Protein 5NNH (pdb70)

Solvent-accessible surface area: 10262 Å² total; per-residue (Å²): 134,27,67,58,193,75,0,60,9,8,103,139,0,17,82,16,2,76,12,57,83,142,37,34,96,90,0,18,61,14,6,124,50,0,115,58,38,65,164,94,68,75,4,52,2,68,39,116,31,1,4,100,2,4,107,35,9,33,2,121,89,0,18,0,0,1,0,1,42,34,6,35,47,149,36,28,15,28,8,7,1,19,1,2,34,110,163,42,164,23,14,70,15,0,115,13,2,3,140,11,0,88,89,30,21,113,112,8,80,73,26,119,61,0,38,0,36,18,3,3,164,29,3,0,2,2,0,14,0,11,6,0,0,22,45,58,47,72,35,50,19,64,84,78,30,1,48,57,0,0,27,60,0,0,39,10,0,3,78,111,14,114,54,0,0,0,0,0,4,8,49,63,1,24,101,16,55,115,69,15,68,101,99,46,15,45,42,27,42,0,70,58,5,53,153,129,102,75,59,12,88,61,19,57,5,0,46,76,0,24,80,22,0,82,144,57,104,54,118,71,3,77,2,34,106,50

Foldseek 3Di:
DDPVVLLLADVLVCVLLVDDPVVSVLSSVLLVVVVVVVVPFPKPDPSNLLRVLRVLDRLQLAAEEEEAAEADQAHQGRNFALAGDQVDFRDQLQVLVLVQCVVAPPPQDDDRHRHCSLQSNNRYGRYYQHSMDTHPDPCHCVPSPSNVVSLSVQLSSQVPYFEHEYEAEDDSSVVSVVSHDPVGYHYQYAYRSHPVGHHPNVSSRQVVSQVSQVVVVHDHGPNSPD

Organism: Human herpesvirus 8 type P (isolate GK18) (NCBI:txid868565)

CATH classification: 3.40.470.10

Sequence (226 aa):
GVDDRDLLLAPKWISFLSLSSFLKQKLLSLLRQIRELRLTTTVYPPQDKLMWWSHCCDPEDIKVVILGQDPYHKGQATGLAFSVDPQCQVPPSLRSIFRELEASVPNFSTPSHGCLDSWARQGVLLLNTVLTVEKGRAGSHEGLGWDWFTSFIISSISSKLEHCVFLLWGRKAIDRTPLINAQKHLVLTAQHPSPRWPRFQGCNHFNLANDYLTRHRRETVDWGLL

Nearest PDB structures (foldseek):
  5nnh-assembly1_A  TM=1.004E+00  e=1.418E-49  Human gammaherpesvirus 8
  5nn7-assembly1_A  TM=9.927E-01  e=4.223E-44  Human gammaherpesvirus 8
  6lyv-assembly7_M  TM=9.852E-01  e=2.442E-44  Human gammaherpe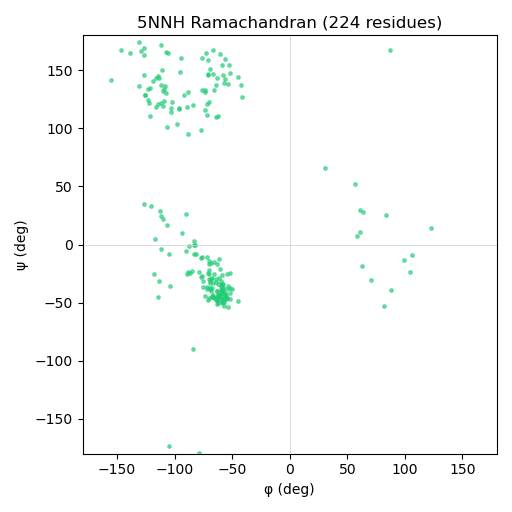svirus 8
  5nnu-assembly1_A  TM=9.721E-01  e=2.211E-42  Human gammaherpesvirus 8
  6lyj-assembly2_B  TM=9.755E-01  e=1.362E-31  human gammaherpesvirus 4

Secondary structure (DSSP, 8-state):
---GGGG-S-HHHHHHHT--HHHHHHHHHHHHHHHHHTTTS-EES-GGGTTHHHHH--GGG--EEEEESS--SSS-B-SSTT-B-TTS---HHHHHHHHHHHHHSTT----SS---HHHHHTTEEEEESS--EETT-TTTTTTSS-HHHHHHHHHHHHHH-SS-EEEEESHHHHTTGGGS-TTT-EEEEE--S------STT--HHHHHHHHHHHTT-PPP-TT--

Structure (mmCIF, N/CA/C/O backbone):
data_5NNH
#
_entry.id   5NNH
#
_cell.length_a   105.201
_cell.length_b   53.811
_cell.length_c   40.811
_cell.angle_alpha   90.000
_cell.angle_beta   93.390
_cell.angle_gamma   90.000
#
_symmetry.space_group_name_H-M   'C 1 2 1'
#
loop_
_entity.id
_entity.type
_entity.pdbx_description
1 polymer 'Uracil-DNA glycosylase'
2 non-polymer 'SULFATE ION'
3 water water
#
loop_
_atom_site.group_PDB
_atom_site.id
_atom_site.type_symbol
_atom_site.label_atom_id
_atom_site.label_alt_id
_atom_site.label_comp_id
_atom_site.label_asym_id
_atom_site.label_entity_id
_atom_site.label_seq_id
_atom_site.pdbx_PDB_ins_code
_atom_site.Cartn_x
_atom_site.Cartn_y
_atom_site.Cartn_z
_atom_site.occupancy
_atom_site.B_iso_or_equiv
_atom_site.auth_seq_id
_atom_site.auth_comp_id
_atom_site.auth_asym_id
_atom_site.auth_atom_id
_atom_site.pdbx_PDB_model_num
ATOM 1 N N . GLY A 1 4 ? -9.920 37.134 -5.201 1.00 57.78 19 GLY A N 1
ATOM 2 C CA . GLY A 1 4 ? -9.812 37.651 -3.801 1.00 58.36 19 GLY A CA 1
ATOM 3 C C . GLY A 1 4 ? -9.289 36.653 -2.770 1.00 60.40 19 GLY A C 1
ATOM 4 O O . GLY A 1 4 ? -8.721 37.054 -1.735 1.00 56.83 19 GLY A O 1
ATOM 5 N N . VAL A 1 5 ? -9.492 35.359 -3.037 1.00 55.76 20 VAL A N 1
ATOM 6 C CA . VAL A 1 5 ? -9.069 34.282 -2.137 1.00 50.94 20 VAL A CA 1
ATOM 7 C C . VAL A 1 5 ? -7.916 33.507 -2.748 1.00 45.86 20 VAL A C 1
ATOM 8 O O . VAL A 1 5 ? -8.059 32.903 -3.824 1.00 51.85 20 VAL A O 1
ATOM 12 N N . ASP A 1 6 ? -6.784 33.529 -2.045 1.00 72.55 21 ASP A N 1
ATOM 13 C CA . ASP A 1 6 ? -5.702 32.610 -2.289 1.00 67.45 21 ASP A CA 1
ATOM 14 C C . ASP A 1 6 ? -6.289 31.228 -2.009 1.00 60.26 21 ASP A C 1
ATOM 15 O O . ASP A 1 6 ? -6.613 30.893 -0.863 1.00 55.77 21 ASP A O 1
ATOM 20 N N . ASP A 1 7 ? -6.451 30.444 -3.070 1.00 57.66 22 ASP A N 1
ATOM 21 C CA . ASP A 1 7 ? -7.032 29.111 -2.950 1.00 54.34 22 ASP A CA 1
ATOM 22 C C . ASP A 1 7 ? -6.253 28.204 -2.007 1.00 51.93 22 ASP A C 1
ATOM 23 O O . ASP A 1 7 ? -6.849 27.342 -1.403 1.00 48.06 22 ASP A O 1
ATOM 28 N N . ARG A 1 8 ? -4.950 28.442 -1.818 1.00 52.55 23 ARG A N 1
ATOM 29 C CA . ARG A 1 8 ? -4.192 27.645 -0.861 1.00 51.76 23 ARG A CA 1
ATOM 30 C C . ARG A 1 8 ? -4.624 27.852 0.577 1.00 49.46 23 ARG A C 1
ATOM 31 O O . ARG A 1 8 ? -4.406 26.981 1.405 1.00 48.09 23 ARG A O 1
ATOM 39 N N . ASP A 1 9 ? -5.201 29.007 0.893 1.00 49.19 24 ASP A N 1
ATOM 40 C CA . ASP A 1 9 ? -5.734 29.224 2.247 1.00 48.15 24 ASP A CA 1
ATOM 41 C C . ASP A 1 9 ? -6.943 28.365 2.554 1.00 45.67 24 ASP A C 1
ATOM 42 O O . ASP A 1 9 ? -7.323 28.217 3.708 1.00 44.02 24 ASP A O 1
ATOM 47 N N . LEU A 1 10 ? -7.547 27.810 1.511 1.00 45.70 25 LEU A N 1
ATOM 48 C CA . LEU A 1 10 ? -8.619 26.867 1.666 1.00 44.46 25 LEU A CA 1
ATOM 49 C C . LEU A 1 10 ? -8.135 25.453 2.063 1.00 43.67 25 LEU A C 1
ATOM 50 O O . LEU A 1 10 ? -8.969 24.636 2.397 1.00 41.83 25 LEU A O 1
ATOM 55 N N . LEU A 1 11 ? -6.833 25.154 2.005 1.00 44.32 26 LEU A N 1
ATOM 56 C CA . LEU A 1 11 ? -6.287 23.895 2.503 1.00 44.85 26 LEU A CA 1
ATOM 57 C C . LEU A 1 11 ? -6.645 22.663 1.655 1.00 44.78 26 LEU A C 1
ATOM 58 O O . LEU A 1 11 ? -5.86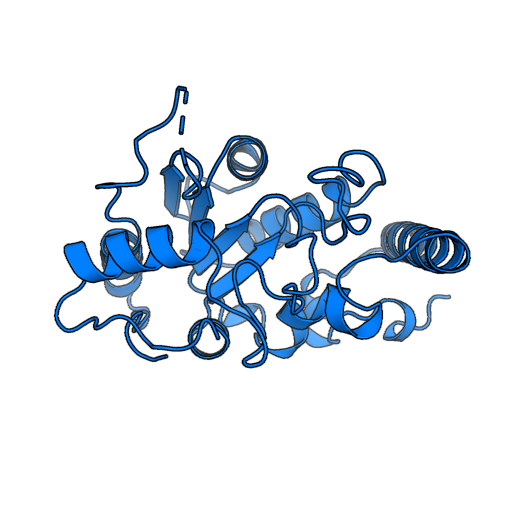7 21.724 1.590 1.00 46.30 26 LEU A O 1
ATOM 63 N N . LEU A 1 12 ? -7.803 22.661 0.996 1.00 44.57 27 LEU A N 1
ATOM 64 C CA . LEU A 1 12 ? -8.178 21.592 0.053 1.00 44.80 27 LEU A CA 1
ATOM 65 C C . LEU A 1 12 ? -7.192 21.394 -1.071 1.00 47.31 27 LEU A C 1
ATOM 66 O O . LEU A 1 12 ? -6.750 22.367 -1.674 1.00 49.37 27 LEU A O 1
ATOM 71 N N . ALA A 1 13 ? -6.916 20.139 -1.413 1.00 47.71 28 ALA A N 1
ATOM 72 C CA . ALA A 1 13 ? -6.217 19.849 -2.662 1.00 50.76 28 ALA A CA 1
ATOM 73 C C . ALA A 1 13 ? -6.925 20.556 -3.835 1.00 51.87 28 ALA A C 1
ATOM 74 O O . ALA A 1 13 ? -8.144 20.722 -3.806 1.00 49.99 28 ALA A O 1
ATOM 76 N N . PRO A 1 14 ? -6.163 20.982 -4.854 1.00 56.01 29 PRO A N 1
ATOM 77 C CA . PRO A 1 14 ? -6.769 21.787 -5.916 1.00 57.11 29 PRO A CA 1
ATOM 78 C C . PRO A 1 14 ? -7.754 21.025 -6.813 1.00 56.14 29 PRO A C 1
ATOM 79 O O . PRO A 1 14 ? -8.715 21.627 -7.258 1.00 55.13 29 PRO A O 1
ATOM 83 N N . LYS A 1 15 ? -7.555 19.726 -7.039 1.00 56.86 30 LYS A N 1
ATOM 84 C CA . LYS A 1 15 ? -8.576 18.891 -7.725 1.00 56.04 30 LYS A CA 1
ATOM 85 C C . LYS A 1 15 ? -9.960 19.011 -7.079 1.00 52.63 30 LYS A C 1
ATOM 86 O O . LYS A 1 15 ? -10.982 19.006 -7.761 1.00 51.32 30 LYS A O 1
ATOM 92 N N . TRP A 1 16 ? -9.970 19.108 -5.754 1.00 50.66 31 TRP A N 1
ATOM 93 C CA . TRP A 1 16 ? -11.195 19.251 -4.992 1.00 48.00 31 TRP A CA 1
ATOM 94 C C . TRP A 1 16 ? -11.796 20.637 -5.056 1.00 48.10 31 TRP A C 1
ATOM 95 O O . TRP A 1 16 ? -13.012 20.762 -5.000 1.00 47.96 31 TRP A O 1
ATOM 106 N N . ILE A 1 17 ? -10.952 21.657 -5.193 1.00 50.01 32 ILE A N 1
ATOM 107 C CA . ILE A 1 17 ? -11.386 23.040 -5.379 1.00 49.43 32 ILE A CA 1
ATOM 108 C C . ILE A 1 17 ? -12.172 23.171 -6.671 1.00 50.29 32 ILE A C 1
ATOM 109 O O . ILE A 1 17 ? -13.265 23.778 -6.683 1.00 50.48 32 ILE A O 1
ATOM 114 N N . SER A 1 18 ? -11.603 22.656 -7.767 1.00 51.23 33 SER A N 1
ATOM 115 C CA . SER A 1 18 ? -12.277 22.701 -9.075 1.00 52.57 33 SER A CA 1
ATOM 116 C C . SER A 1 18 ? -13.523 21.827 -9.115 1.00 50.15 33 SER A C 1
ATOM 117 O O . SER A 1 18 ? -14.535 22.203 -9.697 1.00 49.66 33 SER A O 1
ATOM 120 N N . PHE A 1 19 ? -13.451 20.673 -8.461 1.00 47.60 34 PHE A N 1
ATOM 121 C CA . PHE A 1 19 ? -14.588 19.784 -8.371 1.00 45.15 34 PHE A CA 1
ATOM 122 C C . PHE A 1 19 ? -15.756 20.428 -7.607 1.00 43.49 34 PHE A C 1
ATOM 123 O O . PHE A 1 19 ? -16.918 20.343 -8.014 1.00 42.96 34 PHE A O 1
ATOM 131 N N . LEU A 1 20 ? -15.439 21.010 -6.460 1.00 42.03 35 LEU A N 1
ATOM 132 C CA . LEU A 1 20 ? -16.457 21.588 -5.625 1.00 40.77 35 LEU A CA 1
ATOM 133 C C . LEU A 1 20 ? -16.905 22.940 -6.217 1.00 42.01 35 LEU A C 1
ATOM 134 O O . LEU A 1 20 ? -18.044 23.312 -6.030 1.00 40.44 35 LEU A O 1
ATOM 139 N N . SER A 1 21 ? -16.009 23.603 -6.964 1.00 44.40 36 SER A N 1
ATOM 140 C CA . SER A 1 21 ? -16.143 24.986 -7.497 1.00 46.92 36 SER A CA 1
ATOM 141 C C . SER A 1 21 ? -16.974 25.877 -6.593 1.00 45.14 36 SER A C 1
ATOM 142 O O . SER A 1 21 ? -18.081 26.317 -6.923 1.00 45.82 36 SER A O 1
ATOM 145 N N . LEU A 1 22 ? -16.395 26.096 -5.428 1.00 43.18 37 LEU A N 1
ATOM 146 C CA . LEU A 1 22 ? -16.960 26.944 -4.419 1.00 42.35 37 LEU A CA 1
ATOM 147 C C . LEU A 1 22 ? -17.015 28.368 -4.974 1.00 43.03 37 LEU A C 1
ATOM 148 O O . LEU A 1 22 ? -16.073 28.825 -5.636 1.00 44.96 37 LEU A O 1
ATOM 153 N N . SER A 1 23 ? -18.123 29.054 -4.734 1.00 42.20 38 SER A N 1
ATOM 154 C CA . SER A 1 23 ? -18.241 30.495 -5.042 1.00 43.58 38 SER A CA 1
ATOM 155 C C . SER A 1 23 ? -17.304 31.287 -4.122 1.00 43.56 38 SER A C 1
ATOM 156 O O . SER A 1 23 ? -16.784 30.732 -3.128 1.00 41.08 38 SER A O 1
ATOM 159 N N . SER A 1 24 ? -17.083 32.566 -4.437 1.00 45.78 39 SER A N 1
ATOM 160 C CA . SER A 1 24 ? -16.250 33.395 -3.610 1.00 46.72 39 SER A CA 1
ATOM 161 C C . SER A 1 24 ? -16.831 33.484 -2.200 1.00 44.86 39 SER A C 1
ATOM 162 O O . SER A 1 24 ? -16.087 33.461 -1.231 1.00 44.07 39 SER A O 1
ATOM 165 N N . PHE A 1 25 ? -18.163 33.529 -2.112 1.00 44.69 40 PHE A N 1
ATOM 166 C CA . PHE A 1 25 ? -18.884 33.549 -0.834 1.00 43.47 40 PHE A CA 1
ATOM 167 C C . PHE A 1 25 ? -18.572 32.334 0.032 1.00 40.39 40 PHE A C 1
ATOM 168 O O . PHE A 1 25 ? -18.262 32.477 1.199 1.00 40.10 40 PHE A O 1
ATOM 176 N N . LEU A 1 26 ? -18.674 31.144 -0.527 1.00 39.10 41 LEU A N 1
ATOM 177 C CA . LEU A 1 26 ? -18.435 29.905 0.254 1.00 37.33 41 LEU A CA 1
ATOM 178 C C . LEU A 1 26 ? -16.987 29.736 0.645 1.00 37.31 41 LEU A C 1
ATOM 179 O O . LEU A 1 26 ? -16.698 29.219 1.737 1.00 36.77 41 LEU A O 1
ATOM 184 N N . LYS A 1 27 ? -16.081 30.203 -0.211 1.00 38.89 42 LYS A N 1
ATOM 185 C CA . LYS A 1 27 ? -14.671 30.259 0.121 1.00 39.60 42 LYS A CA 1
ATOM 186 C C . LYS A 1 27 ? -14.447 31.203 1.289 1.00 40.81 42 LYS A C 1
ATOM 187 O O . LYS A 1 27 ? -13.760 30.828 2.221 1.00 40.32 42 LYS A O 1
ATOM 193 N N . GLN A 1 28 ? -15.058 32.392 1.283 1.00 42.28 43 GLN A N 1
ATOM 194 C CA . GLN A 1 28 ? -14.974 33.246 2.470 1.00 43.62 43 GLN A CA 1
ATOM 195 C C . GLN A 1 28 ? -15.484 32.610 3.739 1.00 41.65 43 GLN A C 1
ATOM 196 O O . GLN A 1 28 ? -14.857 32.726 4.774 1.00 41.26 43 GLN A O 1
ATOM 202 N N . LYS A 1 29 ? -16.654 31.985 3.636 1.00 40.87 44 LYS A N 1
ATOM 203 C CA . LYS A 1 29 ? -17.299 31.264 4.739 1.00 40.17 44 LYS A CA 1
ATOM 204 C C . LYS A 1 29 ? -16.381 30.182 5.307 1.00 39.58 44 LYS A C 1
ATOM 205 O O . LYS A 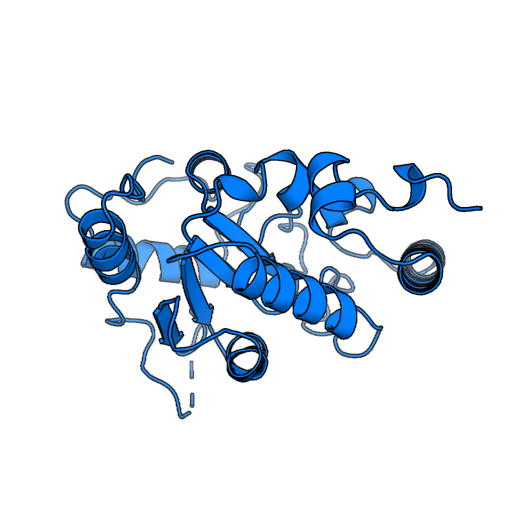1 29 ? -16.240 30.072 6.532 1.00 40.11 44 LYS A O 1
ATOM 211 N N . LEU A 1 30 ? -15.725 29.440 4.423 1.00 39.08 45 LEU A N 1
ATOM 212 C CA . LEU A 1 30 ? -14.718 28.453 4.829 1.00 38.89 45 LEU A CA 1
ATOM 213 C C . LEU A 1 30 ? -13.472 29.090 5.485 1.00 40.31 45 LEU A C 1
ATOM 214 O O . LEU A 1 30 ? -13.040 28.670 6.555 1.00 37.77 45 LEU A O 1
ATOM 219 N N . LEU A 1 31 ? -12.950 30.150 4.859 1.00 42.79 46 LEU A N 1
ATOM 220 C CA . LEU A 1 31 ? -11.815 30.878 5.423 1.00 44.40 46 LEU A CA 1
ATOM 221 C C . LEU A 1 31 ? -12.130 31.445 6.805 1.00 44.63 46 LEU A C 1
ATOM 222 O O . LEU A 1 31 ? -11.319 31.329 7.704 1.00 44.00 46 LEU A O 1
ATOM 227 N N . SER A 1 32 ? -13.321 32.017 6.986 1.00 45.18 47 SER A N 1
ATOM 228 C CA . SER A 1 32 ? -13.699 32.504 8.327 1.00 46.89 47 SER A CA 1
ATOM 229 C C . SER A 1 32 ? -13.732 31.381 9.372 1.00 46.34 47 SER A C 1
ATOM 230 O O . SER A 1 32 ? -13.237 31.560 10.480 1.00 47.96 47 SER A O 1
ATOM 232 N N . LEU A 1 33 ? -14.278 30.218 9.016 1.00 45.35 48 LEU A N 1
ATOM 233 C CA . LEU A 1 33 ? -14.276 29.074 9.921 1.00 44.76 48 LEU A CA 1
ATOM 234 C C . LEU A 1 33 ? -12.836 28.611 10.269 1.00 44.99 48 LEU A C 1
ATOM 235 O O . LEU A 1 33 ? -12.490 28.410 11.447 1.00 45.28 48 LEU A O 1
ATOM 240 N N . LEU A 1 34 ? -12.006 28.462 9.242 1.00 44.60 49 LEU A N 1
ATOM 241 C CA . LEU A 1 34 ? -10.606 28.080 9.426 1.00 45.92 49 LEU A CA 1
ATOM 242 C C . LEU A 1 34 ? -9.908 29.061 10.348 1.00 50.02 49 LEU A C 1
ATOM 243 O O . LEU A 1 34 ? -9.135 28.635 11.239 1.00 49.16 49 LEU A O 1
ATOM 248 N N . ARG A 1 35 ? -10.192 30.371 10.156 1.00 52.35 50 ARG A N 1
ATOM 249 C CA . ARG A 1 3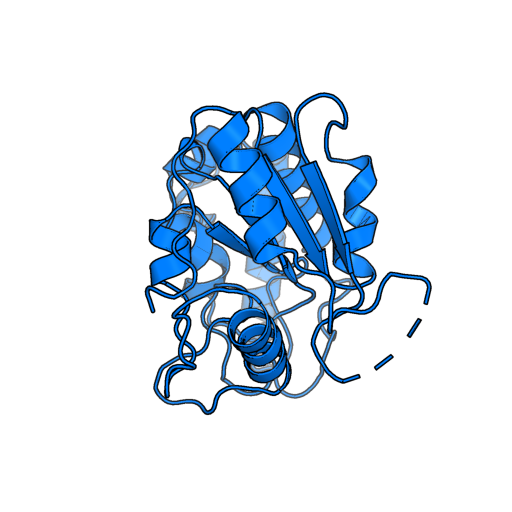5 ? -9.625 31.421 11.035 1.00 56.67 50 ARG A CA 1
ATOM 250 C C . ARG A 1 35 ? -10.068 31.253 12.502 1.00 55.95 50 ARG A C 1
ATOM 251 O O . ARG A 1 35 ? -9.252 31.347 13.415 1.00 56.37 50 ARG A O 1
ATOM 259 N N . GLN A 1 36 ? -11.363 31.003 12.713 1.00 54.62 51 GLN A N 1
ATOM 260 C CA . GLN A 1 36 ? -11.904 30.750 14.056 1.00 55.49 51 GLN A CA 1
ATOM 261 C C . GLN A 1 36 ? -11.230 29.556 14.719 1.00 55.63 51 GLN A C 1
ATOM 262 O O . GLN A 1 36 ? -10.926 29.603 15.913 1.00 58.09 51 GLN A O 1
ATOM 264 N N . ILE A 1 37 ? -11.010 28.491 13.952 1.00 53.34 52 ILE A N 1
ATOM 265 C CA . ILE A 1 37 ? -10.314 27.322 14.482 1.00 54.21 52 ILE A CA 1
ATOM 266 C C . ILE A 1 37 ? -8.896 27.685 14.930 1.00 55.27 52 ILE A C 1
ATOM 267 O O . ILE A 1 37 ? -8.497 27.331 16.027 1.00 56.61 52 ILE A O 1
ATOM 272 N N . ARG A 1 38 ? -8.203 28.458 14.099 1.00 56.03 53 ARG A N 1
ATOM 273 C CA . ARG A 1 38 ? -6.860 28.917 14.412 1.00 60.79 53 ARG A CA 1
ATOM 274 C C . ARG A 1 38 ? -6.883 29.717 15.711 1.00 62.15 53 ARG A C 1
ATOM 275 O O . ARG A 1 38 ? -6.070 29.476 16.604 1.00 64.42 53 ARG A O 1
ATOM 283 N N . GLU A 1 39 ? -7.810 30.668 15.822 1.00 60.26 54 GLU A N 1
ATOM 284 C CA . GLU A 1 39 ? -7.900 31.476 17.066 1.00 62.20 54 GLU A CA 1
ATOM 285 C C . GLU A 1 39 ? -8.148 30.571 18.305 1.00 62.30 54 GLU A C 1
ATOM 286 O O . GLU A 1 39 ? -7.460 30.713 19.342 1.00 64.08 54 GLU A O 1
ATOM 288 N N . LEU A 1 40 ? -9.101 29.638 18.191 1.00 58.92 55 LEU A N 1
ATOM 289 C CA . LEU A 1 40 ? -9.342 28.648 19.252 1.00 60.39 55 LEU A CA 1
ATOM 290 C C . LEU A 1 40 ? -8.064 27.860 19.681 1.00 61.96 55 LEU A C 1
ATOM 291 O O . LEU A 1 40 ? -7.885 27.559 20.865 1.00 63.51 55 LEU A O 1
ATOM 293 N N . ARG A 1 41 ? -7.172 27.559 18.731 1.00 61.07 56 ARG A N 1
ATOM 294 C CA . ARG A 1 41 ? -5.921 26.814 19.034 1.00 62.26 56 ARG A CA 1
ATOM 295 C C . ARG A 1 41 ? -4.957 27.527 19.986 1.00 66.58 56 ARG A C 1
ATOM 296 O O . ARG A 1 41 ? -4.062 26.890 20.551 1.00 67.48 56 ARG A O 1
ATOM 304 N N . LEU A 1 42 ? -5.145 28.832 20.166 1.00 68.73 57 LEU A N 1
ATOM 305 C CA . LEU A 1 42 ? -4.365 29.599 21.138 1.00 72.51 57 LEU A CA 1
ATOM 306 C C . LEU A 1 42 ? -4.712 29.263 22.608 1.00 75.51 57 LEU A C 1
ATOM 307 O O . LEU A 1 42 ? -3.872 29.430 23.487 1.00 78.91 57 LEU A O 1
ATOM 312 N N . THR A 1 43 ? -5.963 28.862 22.859 1.00 75.12 58 THR A N 1
ATOM 313 C CA . THR A 1 43 ? -6.474 28.547 24.207 1.00 78.11 58 THR A CA 1
ATOM 314 C C . THR A 1 43 ? -6.582 27.068 24.437 1.00 76.77 58 THR A C 1
ATOM 315 O O . THR A 1 43 ? -6.431 26.607 25.549 1.00 80.03 58 THR A O 1
ATOM 317 N N . THR A 1 44 ? -6.940 26.341 23.385 1.00 72.67 59 THR A N 1
ATOM 318 C CA . THR A 1 44 ? -7.262 24.937 23.485 1.00 71.17 59 THR A CA 1
ATOM 319 C C . THR A 1 44 ? -6.426 24.154 22.487 1.00 68.11 59 THR A C 1
ATOM 320 O O . THR A 1 44 ? -5.742 24.733 21.614 1.00 67.08 59 THR A O 1
ATOM 324 N N . THR A 1 45 ? -6.484 22.832 22.649 1.00 66.74 60 THR A N 1
ATOM 325 C CA . THR A 1 45 ? -5.909 21.882 21.710 1.00 63.38 60 THR A CA 1
ATOM 326 C C . THR A 1 45 ? -7.068 21.336 20.889 1.00 59.50 60 THR A C 1
ATOM 327 O O . THR A 1 45 ? -8.020 20.790 21.451 1.00 59.17 60 THR A O 1
ATOM 331 N N . VAL A 1 46 ? -6.972 21.496 19.567 1.00 56.23 61 VAL A N 1
ATOM 332 C CA . VAL A 1 46 ? -7.980 21.028 18.604 1.00 53.33 61 VAL A CA 1
ATOM 333 C C . VAL A 1 46 ? -7.397 19.883 17.778 1.00 52.26 61 VAL A C 1
ATOM 334 O O . VAL A 1 46 ? -6.250 19.971 17.366 1.00 54.62 61 VAL A O 1
ATOM 338 N N . TYR A 1 47 ? -8.172 18.823 17.534 1.00 50.38 62 TYR A N 1
ATOM 339 C CA . TYR A 1 47 ? -7.708 17.697 16.703 1.00 48.98 62 TYR A CA 1
ATOM 340 C C . TYR A 1 47 ? -8.553 17.639 15.453 1.00 46.40 62 TYR A C 1
ATOM 341 O O . TYR A 1 47 ? -9.724 17.963 15.528 1.00 45.81 62 TYR A O 1
ATOM 350 N N . PRO A 1 48 ? -7.989 17.268 14.299 1.00 45.48 63 PRO A N 1
ATOM 351 C CA . PRO A 1 48 ? -6.552 17.059 14.081 1.00 46.45 63 PRO A CA 1
ATOM 352 C C . PRO A 1 48 ? -5.802 18.395 13.900 1.00 46.91 63 PRO A C 1
ATOM 353 O O . PRO A 1 48 ? -6.438 19.452 13.985 1.00 45.58 63 PRO A O 1
ATOM 357 N N . PRO A 1 49 ? -4.462 18.360 13.683 1.00 48.16 64 PRO A N 1
ATOM 358 C CA . PRO A 1 49 ? -3.730 19.602 13.368 1.00 49.20 64 PRO A CA 1
ATOM 359 C C . PRO A 1 49 ? -4.276 20.327 12.154 1.00 47.60 64 PRO A C 1
ATOM 360 O O . PRO A 1 49 ? -4.969 19.735 11.323 1.00 45.17 64 PRO A O 1
ATOM 364 N N . GLN A 1 50 ? -3.974 21.614 12.054 1.00 48.92 65 GLN A N 1
ATOM 365 C CA . GLN A 1 50 ? -4.600 22.457 11.029 1.00 47.94 65 GLN A CA 1
ATOM 366 C C . GLN A 1 50 ? -4.342 21.922 9.621 1.00 47.10 65 GLN A C 1
ATOM 367 O O . GLN A 1 50 ? -5.223 22.029 8.739 1.00 44.25 65 GLN A O 1
ATOM 373 N N . ASP A 1 51 ? -3.153 21.334 9.459 1.00 48.89 66 ASP A N 1
ATOM 374 C CA . ASP A 1 51 ? -2.651 20.835 8.191 1.00 50.57 66 ASP A CA 1
ATOM 375 C C . ASP A 1 51 ? -3.184 19.439 7.821 1.00 49.89 66 ASP A C 1
ATOM 376 O O . ASP A 1 51 ? -2.850 18.932 6.760 1.00 49.38 66 ASP A O 1
ATOM 381 N N . LYS A 1 52 ? -4.021 18.849 8.679 1.00 49.90 67 LYS A N 1
ATOM 382 C CA . LYS A 1 52 ? -4.676 17.580 8.408 1.00 50.18 67 LYS A CA 1
ATOM 383 C C . LYS A 1 52 ? -6.182 17.692 8.220 1.00 48.29 67 LYS A C 1
ATOM 384 O O . LYS A 1 52 ? -6.802 16.691 7.876 1.00 48.21 67 LYS A O 1
ATOM 388 N N . LEU A 1 53 ? -6.777 18.881 8.386 1.00 45.86 68 LEU A N 1
ATOM 389 C CA . LEU A 1 53 ? -8.245 18.993 8.291 1.00 45.11 68 LEU A CA 1
ATOM 390 C C . LEU A 1 53 ? -8.792 18.525 6.935 1.00 43.99 68 LEU A C 1
ATOM 391 O O . LEU A 1 53 ? -9.858 17.947 6.885 1.00 42.13 68 LEU A O 1
ATOM 396 N N . MET A 1 54 ? -8.030 18.754 5.865 1.00 44.61 69 MET A N 1
ATOM 397 C CA . MET A 1 54 ? -8.398 18.332 4.508 1.00 43.25 69 MET A CA 1
ATOM 398 C C . MET A 1 54 ? -7.526 17.197 3.944 1.00 43.41 69 MET A C 1
ATOM 399 O O . MET A 1 54 ? -7.467 17.054 2.713 1.00 42.60 69 MET A O 1
ATOM 404 N N . TRP A 1 55 ? -6.867 16.414 4.803 1.00 43.27 70 TRP A N 1
ATOM 405 C CA . TRP A 1 55 ? -6.015 15.281 4.358 1.00 45.73 70 TRP A CA 1
ATOM 406 C C . TRP A 1 55 ? -6.697 14.315 3.367 1.00 44.74 70 TRP A C 1
ATOM 407 O O . TRP A 1 55 ? -6.080 13.835 2.415 1.00 45.84 70 TRP A O 1
ATOM 418 N N . TRP A 1 56 ? -7.983 14.071 3.609 1.00 43.60 71 TRP A N 1
ATOM 419 C CA . TRP A 1 56 ? -8.880 13.282 2.725 1.00 42.53 71 TRP A CA 1
ATOM 420 C C . TRP A 1 56 ? -8.963 13.748 1.264 1.00 43.22 71 TRP A C 1
ATOM 421 O O . TRP A 1 56 ? -9.326 12.940 0.374 1.00 42.20 71 TRP A O 1
ATOM 432 N N . SER A 1 57 ? -8.694 15.043 1.021 1.00 42.65 72 SER A N 1
ATOM 433 C CA . SER A 1 57 ? -8.647 15.581 -0.335 1.00 43.66 72 SER A CA 1
ATOM 434 C C . SER A 1 57 ? -7.335 15.246 -1.049 1.00 47.33 72 SER A C 1
ATOM 435 O O . SER A 1 57 ? -7.269 15.225 -2.290 1.00 47.02 72 SER A O 1
ATOM 438 N N . HIS A 1 58 ? -6.282 14.986 -0.274 1.00 51.69 73 HIS A N 1
ATOM 439 C CA . HIS A 1 58 ? -4.947 14.742 -0.831 1.00 57.50 73 HIS A CA 1
ATOM 440 C C . HIS A 1 58 ? -4.735 13.289 -1.246 1.00 60.56 73 HIS A C 1
ATOM 441 O O . HIS A 1 58 ? -3.913 13.024 -2.121 1.00 64.34 73 HIS A O 1
ATOM 448 N N . CYS A 1 59 ? -5.506 12.370 -0.663 1.00 61.87 74 CYS A N 1
ATOM 449 C CA . CYS A 1 59 ? -5.412 10.923 -0.946 1.00 65.73 74 CYS A CA 1
ATOM 450 C C . CYS A 1 59 ? -6.249 10.421 -2.157 1.00 65.66 74 CYS A C 1
ATOM 451 O O . CYS A 1 59 ? -5.894 9.394 -2.760 1.00 65.58 74 CYS A O 1
ATOM 454 N N . CYS A 1 60 ? -7.323 11.164 -2.494 1.00 64.81 75 CYS A N 1
ATOM 455 C CA . CYS A 1 60 ? -8.350 10.825 -3.517 1.00 63.21 75 CYS A CA 1
ATOM 456 C C . CYS A 1 60 ? -8.551 11.922 -4.576 1.00 59.51 75 CYS A C 1
ATOM 457 O O . CYS A 1 60 ? -8.750 13.066 -4.195 1.00 60.37 75 CYS A O 1
ATOM 460 N N . ASP A 1 61 ? -8.505 11.579 -5.871 1.00 55.60 76 ASP A N 1
ATOM 461 C CA . ASP A 1 61 ? -9.099 12.414 -6.919 1.00 53.92 76 ASP A CA 1
ATOM 462 C C . ASP A 1 61 ? -10.625 12.198 -6.841 1.00 51.33 76 ASP A C 1
ATOM 463 O O . ASP A 1 61 ? -11.095 11.037 -6.759 1.00 49.67 76 ASP A O 1
ATOM 465 N N . PRO A 1 62 ? -11.412 13.303 -6.855 1.00 48.83 77 PRO A N 1
ATOM 466 C CA . PRO A 1 62 ? -12.827 13.165 -6.570 1.00 46.08 77 PRO A CA 1
ATOM 467 C C . PRO A 1 62 ? -13.597 12.276 -7.552 1.00 46.13 77 PRO A C 1
ATOM 468 O O . PRO A 1 62 ? -14.548 11.649 -7.145 1.00 42.63 77 PRO A O 1
ATOM 472 N N . GLU A 1 63 ? -13.155 12.199 -8.803 1.00 50.24 78 GLU A N 1
ATOM 473 C CA . GLU A 1 63 ? -13.832 11.373 -9.802 1.00 53.87 78 GLU A CA 1
ATOM 474 C C . GLU A 1 63 ? -13.643 9.872 -9.560 1.00 53.38 78 GLU A C 1
ATOM 475 O O . GLU A 1 63 ? -14.457 9.058 -9.997 1.00 52.79 78 GLU A O 1
ATOM 481 N N . ASP A 1 64 ? -12.568 9.515 -8.865 1.00 53.18 79 ASP A N 1
ATOM 482 C CA . ASP A 1 64 ? -12.252 8.117 -8.564 1.00 52.46 79 ASP A CA 1
ATOM 483 C C . ASP A 1 64 ? -13.007 7.618 -7.333 1.00 48.39 79 ASP A C 1
ATOM 484 O O . ASP A 1 64 ? -12.792 6.476 -6.921 1.00 47.95 79 ASP A O 1
ATOM 489 N N . ILE A 1 65 ? -13.878 8.435 -6.741 1.00 44.33 80 ILE A N 1
ATOM 490 C CA . ILE A 1 65 ? -14.648 7.966 -5.598 1.00 41.86 80 ILE A CA 1
ATOM 491 C C . ILE A 1 65 ? -15.615 6.845 -5.999 1.00 41.44 80 ILE A C 1
ATOM 492 O O . ILE A 1 65 ? -16.283 6.911 -7.025 1.00 40.44 80 ILE A O 1
ATOM 497 N N . LYS A 1 66 ? -15.594 5.794 -5.182 1.00 40.32 81 LYS A N 1
ATOM 498 C CA . LYS A 1 66 ? -16.474 4.648 -5.308 1.00 39.45 81 LYS A CA 1
ATOM 499 C C . LYS A 1 66 ? -17.399 4.567 -4.105 1.00 36.45 81 LYS A C 1
ATOM 500 O O . LYS A 1 66 ? -18.580 4.313 -4.250 1.00 35.67 81 LYS A O 1
ATOM 506 N N . VAL A 1 67 ? -16.838 4.745 -2.908 1.00 34.80 82 VAL A N 1
ATOM 507 C CA . VAL A 1 67 ? -17.576 4.642 -1.652 1.00 32.92 82 VAL A CA 1
ATOM 508 C C . VAL A 1 67 ? -17.286 5.873 -0.775 1.00 32.20 82 VAL A C 1
ATOM 509 O O . VAL A 1 67 ? -16.151 6.279 -0.657 1.00 33.14 82 VAL A O 1
ATOM 513 N N . VAL A 1 68 ? -18.326 6.440 -0.155 1.00 30.92 83 VAL A N 1
ATOM 514 C CA . VAL A 1 68 ? -18.174 7.504 0.793 1.00 30.17 83 VAL A CA 1
ATOM 515 C C . VAL A 1 68 ? -18.569 6.912 2.102 1.00 30.17 83 VAL A C 1
ATOM 516 O O . VAL A 1 68 ? -19.686 6.438 2.240 1.00 28.75 83 VAL A O 1
ATOM 520 N N . ILE A 1 69 ? -17.658 6.948 3.079 1.00 31.22 84 ILE A N 1
ATOM 521 C CA . ILE A 1 69 ? -17.982 6.578 4.442 1.00 32.47 84 ILE A CA 1
ATOM 522 C C . ILE A 1 69 ? -17.975 7.847 5.238 1.00 33.99 84 ILE A C 1
ATOM 523 O O . ILE A 1 69 ? -17.011 8.631 5.170 1.00 34.54 84 ILE A O 1
ATOM 528 N N . LEU A 1 70 ? -19.003 8.015 6.058 1.00 36.36 85 LEU A N 1
ATOM 529 C CA . LEU A 1 70 ? -19.224 9.238 6.772 1.00 38.72 85 LEU A CA 1
ATOM 530 C C . LEU A 1 70 ? -19.287 8.987 8.283 1.00 41.70 85 LEU A C 1
ATOM 531 O O . LEU A 1 70 ? -20.056 8.159 8.738 1.00 47.09 85 LEU A O 1
ATOM 536 N N . GLY A 1 71 ? -18.438 9.674 9.042 1.00 42.38 86 GLY A N 1
ATOM 537 C CA . GLY A 1 71 ? -18.462 9.633 10.509 1.00 43.62 86 GLY A CA 1
ATOM 538 C C . GLY A 1 71 ? -19.039 10.884 11.118 1.00 42.68 86 GLY A C 1
ATOM 539 O O . GLY A 1 71 ? -19.583 11.737 10.404 1.00 41.58 86 GLY A O 1
ATOM 540 N N . GLN A 1 72 ? -18.954 10.968 12.443 1.00 43.22 87 GLN A N 1
ATOM 541 C CA . GLN A 1 72 ? -19.430 12.122 13.215 1.00 44.22 87 GLN A CA 1
ATOM 542 C C . GLN A 1 72 ? -18.384 13.262 13.285 1.00 44.27 87 GLN A C 1
ATOM 543 O O . GLN A 1 72 ? -18.374 14.182 12.459 1.00 42.86 87 GLN A O 1
ATOM 545 N N . ASP A 1 73 ? -17.529 13.222 14.289 1.00 46.19 88 ASP A N 1
ATOM 546 C CA . ASP A 1 73 ? -16.451 14.205 14.429 1.00 46.29 88 ASP A CA 1
ATOM 547 C C . ASP A 1 73 ? -15.147 13.404 14.682 1.00 45.92 88 ASP A C 1
ATOM 548 O O . ASP A 1 73 ? -15.195 12.161 14.807 1.00 44.99 88 ASP A O 1
ATOM 553 N N . PRO A 1 74 ? -13.984 14.096 14.734 1.00 44.47 89 PRO A N 1
ATOM 554 C CA . PRO A 1 74 ? -12.746 13.320 14.845 1.00 44.00 89 PRO A CA 1
ATOM 555 C C . PRO A 1 74 ? -12.568 12.673 16.199 1.00 45.62 89 PRO A C 1
ATOM 556 O O . PRO A 1 74 ? -13.133 13.145 17.214 1.00 46.45 89 PRO A O 1
ATOM 560 N N . TYR A 1 75 ? -11.732 11.632 16.220 1.00 45.56 90 TYR A N 1
ATOM 561 C CA . TYR A 1 75 ? -11.143 11.187 17.464 1.00 47.69 90 TYR A CA 1
ATOM 562 C C . TYR A 1 75 ? -10.623 12.404 18.289 1.00 48.50 90 TYR A C 1
ATOM 563 O O . TYR A 1 75 ? -10.120 13.406 17.751 1.00 45.86 90 TYR A O 1
ATOM 572 N N . HIS A 1 76 ? -10.764 12.288 19.603 1.00 51.26 91 HIS A N 1
ATOM 573 C CA . HIS A 1 76 ? -10.606 13.412 20.535 1.00 53.66 91 HIS A CA 1
ATOM 574 C C . HIS A 1 76 ? -9.449 13.263 21.558 1.00 56.87 91 HIS A C 1
ATOM 575 O O . HIS A 1 76 ? -9.311 14.118 22.418 1.00 58.47 91 HIS A O 1
ATOM 582 N N . LYS A 1 77 ? -8.636 12.197 21.457 1.00 58.46 92 LYS A N 1
ATOM 583 C CA . LYS A 1 77 ? -7.502 11.941 22.372 1.00 62.51 92 LYS A CA 1
ATOM 584 C C . LYS A 1 77 ? -6.149 11.704 21.652 1.00 62.16 92 LYS A C 1
ATOM 585 O O . LYS A 1 77 ? -5.328 10.895 22.113 1.00 63.63 92 LYS A O 1
ATOM 591 N N . GLY A 1 78 ? -5.922 12.400 20.536 1.00 59.41 93 GLY A N 1
ATOM 592 C CA . GLY A 1 78 ? -4.649 12.339 19.808 1.00 60.02 93 GLY A CA 1
ATOM 593 C C . GLY A 1 78 ? -4.649 11.528 18.532 1.00 58.51 93 GLY A C 1
ATOM 594 O O . GLY A 1 78 ? -3.859 11.820 17.629 1.00 58.86 93 GLY A O 1
ATOM 595 N N . GLN A 1 79 ? -5.586 10.580 18.418 1.00 57.45 94 GLN A N 1
ATOM 596 C CA . GLN A 1 79 ? -5.616 9.591 17.325 1.00 56.22 94 GLN A CA 1
ATOM 597 C C . GLN A 1 79 ? -5.978 10.132 15.916 1.00 52.92 94 GLN A C 1
ATOM 598 O O . GLN A 1 79 ? -5.773 9.432 14.908 1.00 51.56 94 GLN A O 1
ATOM 604 N N . ALA A 1 80 ? -6.557 11.334 15.826 1.00 52.27 95 ALA A N 1
ATOM 605 C CA . ALA A 1 80 ? -7.127 11.779 14.538 1.00 49.28 95 ALA A CA 1
ATOM 606 C C . ALA A 1 80 ? -6.030 12.157 13.526 1.00 49.39 95 ALA A C 1
ATOM 607 O O . ALA A 1 80 ? -5.119 12.902 13.846 1.00 50.00 95 ALA A O 1
ATOM 609 N N . THR A 1 81 ? -6.167 11.609 12.309 1.00 49.35 96 THR A N 1
ATOM 610 C CA . THR A 1 81 ? -5.240 11.783 11.177 1.00 49.43 96 THR A CA 1
ATOM 611 C C . THR A 1 81 ? -5.759 12.725 10.070 1.00 46.69 96 THR A C 1
ATOM 612 O O . THR A 1 81 ? -5.004 13.044 9.148 1.00 48.58 96 THR A O 1
ATOM 616 N N . GLY A 1 82 ? -7.016 13.152 10.129 1.00 43.40 97 GLY A N 1
ATOM 617 C CA . GLY A 1 82 ? -7.628 13.877 9.000 1.00 42.60 97 GLY A CA 1
ATOM 618 C C . GLY A 1 82 ? -8.526 13.075 8.061 1.00 41.74 97 GLY A C 1
ATOM 619 O O . GLY A 1 82 ? -9.277 13.647 7.229 1.00 40.49 97 GLY A O 1
ATOM 620 N N . LEU A 1 83 ? -8.436 11.755 8.201 1.00 43.08 98 LEU A N 1
ATOM 621 C CA . LEU A 1 83 ? -9.257 10.761 7.496 1.00 43.08 98 LEU A CA 1
ATOM 622 C C . LEU A 1 83 ? -10.197 10.151 8.537 1.00 42.23 98 LEU A C 1
ATOM 623 O O . LEU A 1 83 ? -9.702 9.637 9.543 1.00 46.22 98 LEU A O 1
ATOM 628 N N . ALA A 1 84 ? -11.515 10.189 8.334 1.00 39.35 99 ALA A N 1
ATOM 629 C CA . ALA A 1 84 ? -12.435 9.446 9.234 1.00 39.44 99 ALA A CA 1
ATOM 630 C C . ALA A 1 84 ? -11.971 8.006 9.628 1.00 39.89 99 ALA A C 1
ATOM 631 O O . ALA A 1 84 ? -11.400 7.269 8.805 1.00 39.41 99 ALA A O 1
ATOM 633 N N . PHE A 1 85 ? -12.140 7.680 10.914 1.00 40.49 100 PHE A N 1
ATOM 634 C CA . PHE A 1 85 ? -11.808 6.380 11.522 1.00 42.25 100 PHE A CA 1
ATOM 635 C C . PHE A 1 85 ? -10.356 5.881 11.550 1.00 43.81 100 PHE A C 1
ATOM 636 O O . PHE A 1 85 ? -10.026 4.991 12.353 1.00 44.98 100 PHE A O 1
ATOM 644 N N . SER A 1 86 ? -9.506 6.451 10.701 1.00 43.91 101 SER A N 1
ATOM 645 C CA . SER A 1 86 ? -8.081 6.078 10.571 1.00 46.50 101 SER A CA 1
ATOM 646 C C . SER A 1 86 ? -7.236 6.537 11.798 1.00 48.90 101 SER A C 1
ATOM 647 O O . SER A 1 86 ? -7.529 7.568 12.406 1.00 48.79 101 SER A O 1
ATOM 650 N N . VAL A 1 87 ? -6.212 5.772 12.172 1.00 53.01 102 VAL A N 1
ATOM 651 C CA . VAL A 1 87 ? -5.267 6.200 13.254 1.00 57.29 102 VAL A CA 1
ATOM 652 C C . VAL A 1 87 ? -3.797 6.166 12.831 1.00 60.20 102 VAL A C 1
ATOM 653 O O . VAL A 1 87 ? -3.362 5.288 12.055 1.00 60.05 102 VAL A O 1
ATOM 657 N N . ASP A 1 88 ? -3.025 7.120 13.365 1.00 63.85 103 ASP A N 1
ATOM 658 C CA . ASP A 1 88 ? -1.588 7.084 13.206 1.00 66.95 103 ASP A CA 1
ATOM 659 C C . ASP A 1 88 ? -1.071 5.776 13.801 1.00 69.65 103 ASP A C 1
ATOM 660 O O . ASP A 1 88 ? -1.714 5.216 14.699 1.00 67.41 103 ASP A O 1
ATOM 662 N N . PRO A 1 89 ? 0.092 5.292 13.313 1.00 72.24 104 PRO A N 1
ATOM 663 C CA . PRO A 1 89 ? 0.716 4.063 13.839 1.00 75.70 104 PRO A CA 1
ATOM 664 C C . PRO A 1 89 ? 1.192 4.165 15.291 1.00 77.09 104 PRO A C 1
ATOM 665 O O . PRO A 1 89 ? 1.422 3.146 15.907 1.00 77.89 104 PRO A O 1
ATOM 669 N N . GLN A 1 90 ? 1.293 5.389 15.821 1.00 76.28 105 GLN A N 1
ATOM 670 C CA . GLN A 1 90 ? 1.671 5.612 17.225 1.00 78.31 105 GLN A CA 1
ATOM 671 C C . GLN A 1 90 ? 0.578 5.186 18.203 1.00 74.68 105 GLN A C 1
ATOM 672 O O . GLN A 1 90 ? 0.871 4.957 19.379 1.00 74.67 105 GLN A O 1
ATOM 678 N N . CYS A 1 91 ? -0.679 5.115 17.704 1.00 68.42 106 CYS A N 1
ATOM 679 C CA . CYS A 1 91 ? -1.872 4.909 18.526 1.00 66.40 106 CYS A CA 1
ATOM 680 C C . CYS A 1 91 ? -2.565 3.521 18.350 1.00 64.61 106 CYS A C 1
ATOM 681 O O . CYS A 1 91 ? -2.479 2.858 17.224 1.00 62.63 106 CYS A O 1
ATOM 684 N N . GLN A 1 92 ? -3.190 3.107 19.490 1.00 64.89 107 GLN A N 1
ATOM 685 C CA . GLN A 1 92 ? -3.969 1.905 19.591 1.00 64.67 107 GLN A CA 1
ATOM 686 C C . GLN A 1 92 ? -5.246 2.091 18.768 1.00 60.29 107 GLN A C 1
ATOM 687 O O . GLN A 1 92 ? -5.740 3.226 18.559 1.00 57.18 107 GLN A O 1
ATOM 693 N N . VAL A 1 93 ? -5.744 0.970 18.273 1.00 59.38 108 VAL A N 1
ATOM 694 C CA . VAL A 1 93 ? -6.943 0.948 17.429 1.00 56.45 108 VAL A CA 1
ATOM 695 C C . VAL A 1 93 ? -8.096 1.208 18.398 1.00 56.89 108 VAL A C 1
ATOM 696 O O . VAL A 1 93 ? -8.311 0.412 19.324 1.00 59.26 108 VAL A O 1
ATOM 700 N N . PRO A 1 94 ? -8.798 2.341 18.235 1.00 55.35 109 PRO A N 1
ATOM 701 C CA . PRO A 1 94 ? -9.891 2.693 19.145 1.00 56.79 109 PRO A CA 1
ATOM 702 C C . PRO A 1 94 ? -11.135 1.820 18.928 1.00 56.81 109 PRO A C 1
ATOM 703 O O . PRO A 1 94 ? -11.214 1.166 17.905 1.00 54.17 109 PRO A O 1
ATOM 707 N N . PRO A 1 95 ? -12.088 1.821 19.886 1.00 59.78 110 PRO A N 1
ATOM 708 C CA . PRO A 1 95 ? -13.238 0.937 19.874 1.00 60.57 110 PRO A CA 1
ATOM 709 C C . PRO A 1 95 ? -14.054 0.916 18.591 1.00 57.59 110 PRO A C 1
ATOM 710 O O . PRO A 1 95 ? -14.416 -0.162 18.167 1.00 57.57 110 PRO A O 1
ATOM 714 N N . SER A 1 96 ? -14.299 2.079 17.984 1.00 56.49 111 SER A N 1
ATOM 715 C CA . SER A 1 96 ? -15.008 2.196 16.702 1.00 53.88 111 SER A CA 1
ATOM 716 C C . SER A 1 96 ? -14.372 1.407 15.546 1.00 52.47 111 SER A C 1
ATOM 717 O O . SER A 1 96 ? -15.082 0.693 14.823 1.00 50.05 111 SER A O 1
ATOM 720 N N . LEU A 1 97 ? -13.049 1.531 15.379 1.00 52.31 112 LEU A N 1
ATOM 721 C CA . LEU A 1 97 ? -12.334 0.816 14.295 1.00 51.63 112 LEU A CA 1
ATOM 722 C C . LEU A 1 97 ? -12.205 -0.719 14.542 1.00 53.05 112 LEU A C 1
ATOM 723 O O . LEU A 1 97 ? -12.304 -1.541 13.601 1.00 50.81 112 LEU A O 1
ATOM 728 N N . ARG A 1 98 ? -12.012 -1.090 15.797 1.00 55.88 113 ARG A N 1
ATOM 729 C CA . ARG A 1 98 ? -12.045 -2.508 16.206 1.00 59.04 113 ARG A CA 1
ATOM 730 C C . ARG A 1 98 ? -13.380 -3.180 15.821 1.00 57.92 113 ARG A C 1
ATOM 731 O O . ARG A 1 98 ? -13.398 -4.316 15.327 1.00 57.56 113 ARG A O 1
ATOM 739 N N . SER A 1 99 ? -14.473 -2.451 16.056 1.00 56.34 114 SER A N 1
ATOM 740 C CA . SER A 1 99 ? -15.821 -2.900 15.733 1.00 55.86 114 SER A CA 1
ATOM 741 C C . SER A 1 99 ? -16.008 -2.989 14.197 1.00 52.60 114 SER A C 1
ATOM 742 O O . SER A 1 99 ? -16.540 -3.985 13.697 1.00 52.72 114 SER A O 1
ATOM 745 N N . ILE A 1 100 ? -15.533 -1.974 13.471 1.00 50.44 115 ILE A N 1
ATOM 746 C CA . ILE A 1 100 ? -15.483 -1.992 11.999 1.00 47.80 115 ILE A CA 1
ATOM 747 C C . ILE A 1 100 ? -14.737 -3.263 11.548 1.00 47.82 115 ILE A C 1
ATOM 748 O O . ILE A 1 100 ? -15.236 -3.988 10.708 1.00 46.65 115 ILE A O 1
ATOM 753 N N . PHE A 1 101 ? -13.535 -3.486 12.055 1.00 48.65 116 PHE A N 1
ATOM 754 C CA . PHE A 1 101 ? -12.750 -4.682 11.668 1.00 50.62 116 PHE A CA 1
ATOM 755 C C . PHE A 1 101 ? -13.478 -5.996 11.979 1.00 52.34 116 PHE A C 1
ATOM 756 O O . PHE A 1 101 ? -13.446 -6.944 11.186 1.00 52.92 116 PHE A O 1
ATOM 764 N N . ARG A 1 102 ? -14.150 -6.030 13.121 1.00 54.08 117 ARG A N 1
ATOM 765 C CA . ARG A 1 102 ? -14.942 -7.192 13.526 1.00 56.85 117 ARG A CA 1
ATOM 766 C C . ARG A 1 102 ? -16.012 -7.516 12.477 1.00 53.59 117 ARG A C 1
ATOM 767 O O . ARG A 1 102 ? -16.240 -8.666 12.170 1.00 53.78 117 ARG A O 1
ATOM 775 N N . GLU A 1 103 ? -16.646 -6.495 11.923 1.00 50.55 118 GLU A N 1
ATOM 776 C CA . GLU A 1 103 ? -17.638 -6.691 10.851 1.00 49.19 118 GLU A CA 1
ATOM 777 C C . GLU A 1 103 ? -16.991 -7.201 9.557 1.00 49.02 118 GLU A C 1
ATOM 778 O O . GLU A 1 103 ? -17.491 -8.136 8.964 1.00 50.20 118 GLU A O 1
ATOM 784 N N . LEU A 1 104 ? -15.877 -6.616 9.151 1.00 49.15 119 LEU A N 1
ATOM 785 C CA . LEU A 1 104 ? -15.117 -7.091 7.994 1.00 50.58 119 LEU A CA 1
ATOM 786 C C . LEU A 1 104 ? -14.582 -8.529 8.208 1.00 54.93 119 LEU A C 1
ATOM 787 O O . LEU A 1 104 ? -14.640 -9.355 7.304 1.00 56.21 119 LEU A O 1
ATOM 792 N N . GLU A 1 105 ? -14.046 -8.802 9.399 1.00 57.95 120 GLU A N 1
ATOM 793 C CA . GLU A 1 105 ? -13.593 -10.140 9.789 1.00 61.75 120 GLU A CA 1
ATOM 794 C C . GLU A 1 105 ? -14.717 -11.181 9.686 1.00 61.65 120 GLU A C 1
ATOM 795 O O . GLU A 1 105 ? -14.538 -12.268 9.126 1.00 62.11 120 GLU A O 1
ATOM 801 N N . ALA A 1 106 ? -15.859 -10.843 10.265 1.00 60.60 121 ALA A N 1
ATOM 802 C CA . ALA A 1 106 ? -17.026 -11.699 10.239 1.00 60.92 121 ALA A CA 1
ATOM 803 C C . ALA A 1 106 ? -17.640 -11.868 8.849 1.00 59.20 121 ALA A C 1
ATOM 804 O O . ALA A 1 106 ? -18.246 -12.918 8.594 1.00 61.54 121 ALA A O 1
ATOM 806 N N . SER A 1 107 ? -17.497 -10.872 7.966 1.00 55.77 122 SER A N 1
ATOM 807 C CA . SER A 1 107 ? -18.224 -10.842 6.669 1.00 53.39 122 SER A CA 1
ATOM 808 C C . SER A 1 107 ? -17.412 -10.971 5.359 1.00 53.26 122 SER A C 1
ATOM 809 O O . SER A 1 107 ? -17.922 -11.473 4.356 1.00 53.49 122 SER A O 1
ATOM 812 N N . VAL A 1 108 ? -16.181 -10.484 5.340 1.00 53.99 123 VAL A N 1
ATOM 813 C CA . VAL A 1 108 ? -15.411 -10.387 4.101 1.00 54.84 123 VAL A CA 1
ATOM 814 C C . VAL A 1 108 ? -14.380 -11.521 4.074 1.00 59.28 123 VAL A C 1
ATOM 815 O O . VAL A 1 108 ? -13.506 -11.552 4.946 1.00 59.17 123 VAL A O 1
ATOM 819 N N . PRO A 1 109 ? -14.478 -12.448 3.070 1.00 62.28 124 PRO A N 1
ATOM 820 C CA . PRO A 1 109 ? -13.552 -13.586 2.908 1.00 65.86 124 PRO A CA 1
ATOM 821 C C . PRO A 1 109 ? -12.103 -13.144 2.874 1.00 67.92 124 PRO A C 1
ATOM 822 O O . PRO A 1 109 ? -11.792 -12.089 2.290 1.00 67.10 124 PRO A O 1
ATOM 826 N N . ASN A 1 110 ? -11.246 -13.901 3.555 1.00 70.31 125 ASN A N 1
ATOM 827 C CA . ASN A 1 110 ? -9.819 -13.614 3.654 1.00 72.28 125 ASN A CA 1
ATOM 828 C C . ASN A 1 110 ? -9.423 -12.235 4.259 1.00 70.83 125 ASN A C 1
ATOM 829 O O . ASN A 1 110 ? -8.247 -11.889 4.250 1.00 72.90 125 ASN A O 1
ATOM 831 N N . PHE A 1 111 ? -10.369 -11.449 4.785 1.00 67.73 126 PHE A N 1
ATOM 832 C CA . PHE A 1 111 ? -10.006 -10.291 5.589 1.00 65.99 126 PHE A CA 1
ATOM 833 C C . PHE A 1 111 ? -9.426 -10.825 6.897 1.00 69.31 126 PHE A C 1
ATOM 834 O O . PHE A 1 111 ? -10.105 -11.568 7.596 1.00 70.59 126 PHE A O 1
ATOM 842 N N . SER A 1 112 ? -8.191 -10.456 7.226 1.00 70.39 127 SER A N 1
ATOM 843 C CA . SER A 1 112 ? -7.649 -10.662 8.580 1.00 72.58 127 SER A CA 1
ATOM 844 C C . SER A 1 112 ? -7.353 -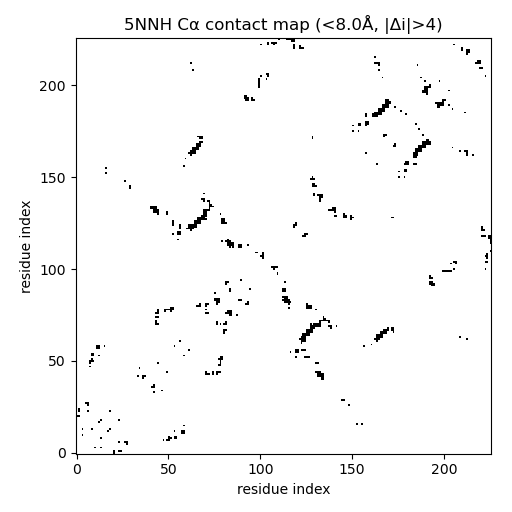9.282 9.227 1.00 71.13 127 SER A C 1
ATOM 845 O O . SER A 1 112 ? -6.895 -8.355 8.553 1.00 70.76 127 SER A O 1
ATOM 847 N N . THR A 1 113 ? -7.601 -9.173 10.536 1.00 71.29 128 THR A N 1
ATOM 848 C CA . THR A 1 113 ? -7.562 -7.896 11.256 1.00 69.43 128 THR A CA 1
ATOM 849 C C . THR A 1 113 ? -6.103 -7.410 11.416 1.00 71.70 128 THR A C 1
ATOM 850 O O . THR A 1 113 ? -5.265 -8.114 12.004 1.00 74.72 128 THR A O 1
ATOM 854 N N . PRO A 1 114 ? -5.787 -6.213 10.884 1.00 69.05 129 PRO A N 1
ATOM 855 C CA . PRO A 1 114 ? -4.397 -5.763 11.006 1.00 71.05 129 PRO A CA 1
ATOM 856 C C . PRO A 1 114 ? -4.085 -5.268 12.410 1.00 72.34 129 PRO A C 1
ATOM 857 O O . PRO A 1 114 ? -5.013 -4.914 13.166 1.00 70.76 129 PRO A O 1
ATOM 861 N N . SER A 1 115 ? -2.783 -5.228 12.732 1.00 75.88 130 SER A N 1
ATOM 862 C CA . SER A 1 115 ? -2.269 -4.753 14.031 1.00 77.69 130 SER A CA 1
ATOM 863 C C . SER A 1 115 ? -2.123 -3.221 14.114 1.00 75.51 130 SER A C 1
ATOM 864 O O . SER A 1 115 ? -1.667 -2.681 15.136 1.00 76.63 130 SER A O 1
ATOM 867 N N . HIS A 1 116 ? -2.472 -2.546 13.021 1.00 71.44 131 HIS A N 1
ATOM 868 C CA . HIS A 1 116 ? -2.468 -1.101 12.909 1.00 69.43 131 HIS A CA 1
ATOM 869 C C . HIS A 1 116 ? -3.875 -0.655 12.409 1.00 64.46 131 HIS A C 1
ATOM 870 O O . HIS A 1 116 ? -4.663 -1.481 11.901 1.00 62.81 131 HIS A O 1
ATOM 877 N N . GLY A 1 117 ? -4.178 0.635 12.568 1.00 61.32 132 GLY A N 1
ATOM 878 C CA . GLY A 1 117 ? -5.473 1.209 12.166 1.00 58.13 132 GLY A CA 1
ATOM 879 C C . GLY A 1 117 ? -5.417 2.197 11.013 1.00 55.43 132 GLY A C 1
ATOM 880 O O . GLY A 1 117 ? -6.273 3.089 10.922 1.00 54.35 132 GLY A O 1
ATOM 881 N N . CYS A 1 118 ? -4.431 2.027 10.127 1.00 56.16 133 CYS A N 1
ATOM 882 C CA . CYS A 1 118 ? -4.224 2.910 8.978 1.00 54.74 133 CYS A CA 1
ATOM 883 C C . CYS A 1 118 ? -5.081 2.533 7.783 1.00 51.91 133 CYS A C 1
ATOM 884 O O . CYS A 1 118 ? -4.938 1.443 7.204 1.00 50.23 133 CYS A O 1
ATOM 887 N N . LEU A 1 119 ? -5.920 3.495 7.384 1.00 50.41 134 LEU A N 1
ATOM 888 C CA . LEU A 1 119 ? -6.963 3.285 6.348 1.00 48.90 134 LEU A CA 1
ATOM 889 C C . LEU A 1 119 ? -6.623 3.957 5.034 1.00 50.06 134 LEU A C 1
ATOM 890 O O . LEU A 1 119 ? -7.505 4.119 4.177 1.00 49.09 134 LEU A O 1
ATOM 895 N N . ASP A 1 120 ? -5.349 4.327 4.852 1.00 53.27 135 ASP A N 1
ATOM 896 C CA . ASP A 1 120 ? -4.944 5.066 3.659 1.00 54.03 135 ASP A CA 1
ATOM 897 C C . ASP A 1 120 ? -5.096 4.192 2.401 1.00 54.00 135 ASP A C 1
ATOM 898 O O . ASP A 1 120 ? -5.420 4.708 1.335 1.00 53.67 135 ASP A O 1
ATOM 903 N N . SER A 1 121 ? -4.879 2.883 2.538 1.00 54.27 136 SER A N 1
ATOM 904 C CA . SER A 1 121 ? -5.141 1.906 1.464 1.00 55.28 136 SER A CA 1
ATOM 905 C C . SER A 1 121 ? -6.557 1.967 0.909 1.00 52.37 136 SER A C 1
ATOM 906 O O . SER A 1 121 ? -6.752 1.831 -0.300 1.00 53.58 136 SER A O 1
ATOM 909 N N . TRP A 1 122 ? -7.538 2.186 1.780 1.00 49.56 137 TRP A N 1
ATOM 910 C CA . TRP A 1 122 ? -8.931 2.362 1.343 1.00 47.34 137 TRP A CA 1
ATOM 911 C C . TRP A 1 122 ? -9.069 3.657 0.532 1.00 46.78 137 TRP A C 1
ATOM 912 O O . TRP A 1 122 ? -9.631 3.645 -0.549 1.00 44.60 137 TRP A O 1
ATOM 923 N N . ALA A 1 123 ? -8.471 4.738 1.037 1.00 47.65 138 ALA A N 1
ATOM 924 C CA . ALA A 1 123 ? -8.407 6.029 0.330 1.00 48.38 138 ALA A CA 1
ATOM 925 C C . ALA A 1 123 ? -7.867 5.964 -1.104 1.00 50.96 138 ALA A C 1
ATOM 926 O O . ALA A 1 123 ? -8.463 6.560 -1.992 1.00 50.91 138 ALA A O 1
ATOM 928 N N . ARG A 1 124 ? -6.759 5.257 -1.325 1.00 54.47 139 ARG A N 1
ATOM 929 C CA . ARG A 1 124 ? -6.219 5.039 -2.683 1.00 57.43 139 ARG A CA 1
ATOM 930 C C . ARG A 1 124 ? -7.061 4.087 -3.579 1.00 56.77 139 ARG A C 1
ATOM 931 O O . ARG A 1 124 ? -6.831 4.009 -4.786 1.00 59.35 139 ARG A O 1
ATOM 939 N N . GLN A 1 125 ? -7.994 3.344 -2.984 1.00 53.85 140 GLN A N 1
ATOM 940 C CA . GLN A 1 125 ? -8.991 2.570 -3.731 1.00 52.31 140 GLN A CA 1
ATOM 941 C C . GLN A 1 125 ? -10.312 3.304 -3.947 1.00 48.83 140 GLN A C 1
ATOM 942 O O . GLN A 1 125 ? -11.297 2.686 -4.372 1.00 48.80 140 GLN A O 1
ATOM 948 N N . GLY A 1 126 ? -10.351 4.592 -3.637 1.00 45.88 141 GLY A N 1
ATOM 949 C CA . GLY A 1 126 ? -11.525 5.409 -3.840 1.00 43.04 141 GLY A CA 1
ATOM 950 C C . GLY A 1 126 ? -12.565 5.341 -2.747 1.00 40.12 141 GLY A C 1
ATOM 951 O O . GLY A 1 126 ? -13.749 5.605 -3.006 1.00 38.80 141 GLY A O 1
ATOM 952 N N . VAL A 1 127 ? -12.159 5.014 -1.527 1.00 38.49 142 VAL A N 1
ATOM 953 C CA . VAL A 1 127 ? -13.038 5.172 -0.396 1.00 37.32 142 VAL A CA 1
ATOM 954 C C . VAL A 1 127 ? -12.744 6.514 0.277 1.00 37.98 142 VAL A C 1
ATOM 955 O O . VAL A 1 127 ? -11.646 6.725 0.782 1.00 39.82 142 VAL A O 1
ATOM 959 N N . LEU A 1 128 ? -13.726 7.413 0.283 1.00 37.06 143 LEU A N 1
ATOM 960 C CA . LEU A 1 128 ? -13.637 8.711 0.960 1.00 36.27 143 LEU A CA 1
ATOM 961 C C . LEU A 1 128 ? -14.122 8.601 2.395 1.00 35.59 143 LEU A C 1
ATOM 962 O O . LEU A 1 128 ? -15.284 8.287 2.668 1.00 35.49 143 LEU A O 1
ATOM 967 N N . LEU A 1 129 ? -13.212 8.887 3.315 1.00 35.48 144 LEU A N 1
ATOM 968 C CA . LEU A 1 129 ? -13.433 8.721 4.733 1.00 35.20 144 LEU A CA 1
ATOM 969 C C . LEU A 1 129 ? -13.587 10.150 5.263 1.00 35.67 144 LEU A C 1
ATOM 970 O O . LEU A 1 129 ? -12.595 10.841 5.463 1.00 34.60 144 LEU A O 1
ATOM 975 N N . LEU A 1 130 ? -14.839 10.547 5.495 1.00 36.18 145 LEU A N 1
ATOM 976 C CA . LEU A 1 130 ? -15.242 11.921 5.773 1.00 38.29 145 LEU A CA 1
ATOM 977 C C . LEU A 1 130 ? -15.935 11.940 7.132 1.00 38.67 145 LEU A C 1
ATOM 978 O O . LEU A 1 130 ? -16.664 11.006 7.463 1.00 39.92 145 LEU A O 1
ATOM 983 N N . ASN A 1 131 ? -15.574 12.911 7.967 1.00 38.34 146 ASN A N 1
ATOM 984 C CA . ASN A 1 131 ? -16.263 13.214 9.226 1.00 38.52 146 ASN A CA 1
ATOM 985 C C . ASN A 1 131 ? -17.237 14.329 8.864 1.00 37.75 146 ASN A C 1
ATOM 986 O O . ASN A 1 131 ? -16.934 15.138 7.991 1.00 37.18 146 ASN A O 1
ATOM 991 N N . THR A 1 132 ? -18.384 14.391 9.530 1.00 38.05 147 THR A N 1
ATOM 992 C CA . THR A 1 132 ? -19.355 15.430 9.254 1.00 38.49 147 THR A CA 1
ATOM 993 C C . THR A 1 132 ? -18.927 16.765 9.875 1.00 39.64 147 THR A C 1
ATOM 994 O O . THR A 1 132 ? -19.320 17.846 9.392 1.00 39.19 147 THR A O 1
ATOM 998 N N . VAL A 1 133 ? -18.165 16.655 10.962 1.00 40.31 148 VAL A N 1
ATOM 999 C CA . VAL A 1 133 ? -17.546 17.770 11.680 1.00 40.85 148 VAL A CA 1
ATOM 1000 C C . VAL A 1 133 ? -16.049 17.468 11.675 1.00 41.02 148 VAL A C 1
ATOM 1001 O O . VAL A 1 133 ? -15.633 16.421 12.154 1.00 41.95 148 VAL A O 1
ATOM 1005 N N . LEU A 1 134 ? -15.239 18.363 11.122 1.00 40.39 149 LEU A N 1
ATOM 1006 C CA . LEU A 1 134 ? -13.823 18.083 10.910 1.00 40.96 149 LEU A CA 1
ATOM 1007 C C . LEU A 1 134 ? -12.879 18.399 12.087 1.00 41.72 149 LEU A C 1
ATOM 1008 O O . LEU A 1 134 ? -11.696 18.124 11.979 1.00 41.46 149 LEU A O 1
ATOM 1013 N N . THR A 1 135 ? -13.404 18.924 13.202 1.00 42.47 150 THR A N 1
ATOM 1014 C CA . THR A 1 135 ? -12.608 19.180 14.400 1.00 44.24 150 THR A CA 1
ATOM 1015 C C . THR A 1 135 ? -13.319 18.811 15.696 1.00 45.62 150 THR A C 1
ATOM 1016 O O . THR A 1 135 ? -14.544 18.597 15.724 1.00 45.45 150 THR A O 1
ATOM 1020 N N . VAL A 1 136 ? -12.513 18.731 16.754 1.00 47.36 151 VAL A N 1
ATOM 1021 C CA . VAL A 1 136 ? -12.959 18.423 18.127 1.00 50.29 151 VAL A CA 1
ATOM 1022 C C . VAL A 1 136 ? -11.954 19.009 19.140 1.00 53.31 151 VAL A C 1
ATOM 1023 O O . VAL A 1 136 ? -10.751 18.995 18.890 1.00 53.01 151 VAL A O 1
ATOM 1027 N N . GLU A 1 137 ? -12.449 19.543 20.257 1.00 56.51 152 GLU A N 1
ATOM 1028 C CA . GLU A 1 137 ? -11.582 19.950 21.363 1.00 60.05 152 GLU A CA 1
ATOM 1029 C C . GLU A 1 137 ? -11.088 18.691 22.083 1.00 62.52 152 GLU A C 1
ATOM 1030 O O . GLU A 1 137 ? -11.886 17.788 22.362 1.00 62.60 152 GLU A O 1
ATOM 1032 N N . LYS A 1 138 ? -9.777 18.646 22.354 1.00 64.36 153 LYS A N 1
ATOM 1033 C CA . LYS A 1 138 ? -9.132 17.581 23.111 1.00 68.04 153 LYS A CA 1
ATOM 1034 C C . LYS A 1 138 ? -9.984 17.172 24.305 1.00 72.13 153 LYS A C 1
ATOM 1035 O O . LYS A 1 138 ? -10.375 18.036 25.088 1.00 75.38 153 LYS A O 1
ATOM 1037 N N . GLY A 1 139 ? -10.290 15.883 24.443 1.00 73.15 154 GLY A N 1
ATOM 1038 C CA . GLY A 1 139 ? -11.050 15.382 25.608 1.00 77.70 154 GLY A CA 1
ATOM 1039 C C . GLY A 1 139 ? -12.577 15.397 25.480 1.00 78.78 154 GLY A C 1
ATOM 1040 O O . GLY A 1 139 ? -13.244 14.446 25.916 1.00 79.44 154 GLY A O 1
ATOM 1041 N N . ARG A 1 140 ? -13.132 16.453 24.863 1.00 78.34 155 ARG A N 1
ATOM 1042 C CA . ARG A 1 140 ? -14.582 16.685 24.818 1.00 78.10 155 ARG A CA 1
ATOM 1043 C C . ARG A 1 140 ? -15.159 16.202 23.499 1.00 74.80 155 ARG A C 1
ATOM 1044 O O . ARG A 1 140 ? -14.998 16.860 22.457 1.00 72.64 155 ARG A O 1
ATOM 1046 N N . ALA A 1 141 ? -15.826 15.047 23.532 1.00 74.65 156 ALA A N 1
ATOM 1047 C CA . ALA A 1 141 ? -16.454 14.493 22.331 1.00 71.61 156 ALA A CA 1
ATOM 1048 C C . ALA A 1 141 ? -17.620 15.392 21.862 1.00 70.70 156 ALA A C 1
ATOM 1049 O O . ALA A 1 141 ? -18.282 16.052 22.679 1.00 73.24 156 ALA A O 1
ATOM 1051 N N . GLY A 1 142 ? -17.816 15.455 20.546 1.00 67.05 157 GLY A N 1
ATOM 1052 C CA . GLY A 1 142 ? -18.843 16.311 19.937 1.00 65.64 157 GLY A CA 1
ATOM 1053 C C . GLY A 1 142 ? -18.713 17.805 20.174 1.00 66.32 157 GLY A C 1
ATOM 1054 O O . GLY A 1 142 ? -19.621 18.554 19.808 1.00 66.62 157 GLY A O 1
ATOM 1055 N N . SER A 1 143 ? -17.581 18.258 20.726 1.00 66.33 158 SER A N 1
ATOM 1056 C CA . SER A 1 143 ? -17.472 19.613 21.257 1.00 67.03 158 SER A CA 1
ATOM 1057 C C . SER A 1 143 ? -17.433 20.730 20.210 1.00 64.26 158 SER A C 1
ATOM 1058 O O . SER A 1 143 ? -17.528 21.904 20.567 1.00 65.96 158 SER A O 1
ATOM 1061 N N . HIS A 1 144 ? -17.288 20.385 18.937 1.00 60.78 159 HIS A N 1
ATOM 1062 C CA . HIS A 1 144 ? -17.351 21.379 17.855 1.00 58.83 159 HIS A CA 1
ATOM 1063 C C . HIS A 1 144 ? -18.614 21.195 16.978 1.00 57.47 159 HIS A C 1
ATOM 1064 O O . HIS A 1 144 ? -18.654 21.649 15.820 1.00 53.97 159 HIS A O 1
ATOM 1071 N N . GLU A 1 145 ? -19.656 20.590 17.571 1.00 60.40 160 GLU A N 1
ATOM 1072 C CA . GLU A 1 145 ? -20.881 20.126 16.842 1.00 60.19 160 GLU A CA 1
ATOM 1073 C C . GLU A 1 145 ? -21.637 21.251 16.122 1.00 60.30 160 GLU A C 1
ATOM 1074 O O . GLU A 1 145 ? -22.208 21.012 15.032 1.00 60.34 160 GLU A O 1
ATOM 1076 N N . GLY A 1 146 ? -21.633 22.452 16.722 1.00 61.09 161 GLY A N 1
ATOM 1077 C CA . GLY A 1 146 ? -22.338 23.623 16.162 1.00 60.83 161 GLY A CA 1
ATOM 1078 C C . GLY A 1 146 ? -21.458 24.828 15.844 1.00 59.84 161 GLY A C 1
ATOM 1079 O O . GLY A 1 146 ? -21.894 25.977 15.937 1.00 60.36 161 GLY A O 1
ATOM 1080 N N . LEU A 1 147 ? -20.224 24.546 15.440 1.00 57.57 162 LEU A N 1
ATOM 1081 C CA . LEU A 1 147 ? -19.209 25.552 15.144 1.00 55.69 162 LEU A CA 1
ATOM 1082 C C . LEU A 1 147 ? -19.286 26.007 13.696 1.00 51.99 162 LEU A C 1
ATOM 1083 O O . LEU A 1 147 ? -18.793 27.071 13.378 1.00 53.57 162 LEU A O 1
ATOM 1088 N N . GLY A 1 148 ? -19.834 25.189 12.809 1.00 47.72 163 GLY A N 1
ATOM 1089 C CA . GLY A 1 148 ? -19.972 25.582 11.421 1.00 45.14 163 GLY A CA 1
ATOM 1090 C C . GLY A 1 148 ? -19.350 24.720 10.373 1.00 41.50 163 GLY A C 1
ATOM 1091 O O . GLY A 1 148 ? -19.252 25.155 9.237 1.00 40.00 163 GLY A O 1
ATOM 1092 N N . TRP A 1 149 ? -18.953 23.502 10.726 1.00 40.19 164 TRP A N 1
ATOM 1093 C CA . TRP A 1 149 ? -18.553 22.510 9.715 1.00 38.60 164 TRP A CA 1
ATOM 1094 C C . TRP A 1 149 ? -19.677 21.940 8.833 1.00 36.57 164 TRP A C 1
ATOM 1095 O O . TRP A 1 149 ? -19.436 21.511 7.721 1.00 35.17 164 TRP A O 1
ATOM 1106 N N . ASP A 1 150 ? -20.890 21.951 9.343 1.00 36.77 165 ASP A N 1
ATOM 1107 C CA . ASP A 1 150 ? -21.985 21.178 8.733 1.00 36.31 165 ASP A CA 1
ATOM 1108 C C . ASP A 1 150 ? -22.338 21.587 7.319 1.00 34.56 165 ASP A C 1
ATOM 1109 O O . ASP A 1 150 ? -22.431 20.726 6.465 1.00 34.12 165 ASP A O 1
ATOM 1114 N N . TRP A 1 151 ? -22.412 22.874 7.021 1.00 33.98 166 TRP A N 1
ATOM 1115 C CA . TRP A 1 151 ? -22.699 23.300 5.627 1.00 33.69 166 TRP A CA 1
ATOM 1116 C C . TRP A 1 151 ? -21.625 22.724 4.647 1.00 32.40 166 TRP A C 1
ATOM 1117 O O . TRP A 1 151 ? -21.952 22.361 3.508 1.00 30.95 166 TRP A O 1
ATOM 1128 N N . PHE A 1 152 ? -20.362 22.651 5.094 1.00 32.09 167 PHE A N 1
ATOM 1129 C CA . PHE A 1 152 ? -19.238 22.298 4.224 1.00 32.04 167 PHE A CA 1
ATOM 1130 C C . PHE A 1 152 ? -19.328 20.820 3.853 1.00 32.06 167 PHE A C 1
ATOM 1131 O O . PHE A 1 152 ? -19.211 20.456 2.685 1.00 31.14 167 PHE A O 1
ATOM 1139 N N . THR A 1 153 ? -19.550 19.975 4.854 1.00 33.12 168 THR A N 1
ATOM 1140 C CA . THR A 1 153 ? -19.610 18.537 4.642 1.00 32.92 168 THR A CA 1
ATOM 1141 C C . THR A 1 153 ? -20.875 18.137 3.917 1.00 33.18 168 THR A C 1
ATOM 1142 O O . THR A 1 153 ? -20.835 17.230 3.064 1.00 32.67 168 THR A O 1
ATOM 1146 N N . SER A 1 154 ? -21.989 18.801 4.244 1.00 34.03 169 SER A N 1
ATOM 1147 C CA . SER A 1 154 ? -23.229 18.655 3.472 1.00 33.66 169 SER A CA 1
ATOM 1148 C C . SER A 1 154 ? -23.013 19.064 2.008 1.00 33.47 169 SER A C 1
ATOM 1149 O O . SER A 1 154 ? -23.499 18.404 1.115 1.00 32.10 169 SER A O 1
ATOM 1152 N N . PHE A 1 155 ? -22.234 20.122 1.767 1.00 34.39 170 PHE A N 1
ATOM 1153 C CA . PHE A 1 155 ? -21.984 20.606 0.398 1.00 35.09 170 PHE A CA 1
ATOM 1154 C C . PHE A 1 155 ? -21.186 19.588 -0.411 1.00 33.70 170 PHE A C 1
ATOM 1155 O O . PHE A 1 155 ? -21.472 19.334 -1.564 1.00 33.74 170 PHE A O 1
ATOM 1163 N N . ILE A 1 156 ? -20.165 19.030 0.219 1.00 32.45 171 ILE A N 1
ATOM 1164 C CA . ILE A 1 156 ? -19.346 17.961 -0.359 1.00 31.98 171 ILE A CA 1
ATOM 1165 C C . ILE A 1 156 ? -20.174 16.729 -0.731 1.00 31.47 171 ILE A C 1
ATOM 1166 O O . ILE A 1 156 ? -19.993 16.163 -1.791 1.00 32.39 171 ILE A O 1
ATOM 1171 N N . ILE A 1 157 ? -21.046 16.297 0.164 1.00 31.59 172 ILE A N 1
ATOM 1172 C CA . ILE A 1 157 ? -21.908 15.106 -0.068 1.00 31.59 172 ILE A CA 1
ATOM 1173 C C . ILE A 1 157 ? -22.864 15.332 -1.227 1.00 31.62 172 ILE A C 1
ATOM 1174 O O . ILE A 1 157 ? -23.001 14.486 -2.083 1.00 31.95 172 ILE A O 1
ATOM 1179 N N . SER A 1 158 ? -23.513 16.485 -1.247 1.00 32.01 173 SER A N 1
ATOM 1180 C CA . SER A 1 158 ? -24.346 16.902 -2.390 1.00 33.31 173 SER A CA 1
ATOM 1181 C C . SER A 1 158 ? -23.587 16.878 -3.724 1.00 33.87 173 SER A C 1
ATOM 1182 O O . SER A 1 158 ? -24.123 16.389 -4.721 1.00 36.05 173 SER A O 1
ATOM 1185 N N . SER A 1 159 ? -22.371 17.416 -3.758 1.00 33.62 174 SER A N 1
ATOM 1186 C CA . SER A 1 159 ? -21.586 17.541 -4.994 1.00 34.28 174 SER A CA 1
ATOM 1187 C C . SER A 1 159 ? -21.117 16.203 -5.532 1.00 33.74 174 SER A C 1
ATOM 1188 O O . SER A 1 159 ? -21.058 15.975 -6.726 1.00 35.13 174 SER A O 1
ATOM 1191 N N . ILE A 1 160 ? -20.748 15.313 -4.644 1.00 32.84 175 ILE A N 1
ATOM 1192 C CA . ILE A 1 160 ? -20.360 13.978 -5.042 1.00 32.70 175 ILE A CA 1
ATOM 1193 C C . ILE A 1 160 ? -21.596 13.329 -5.677 1.00 34.17 175 ILE A C 1
ATOM 1194 O O . ILE A 1 160 ? -21.535 12.833 -6.804 1.00 36.04 175 ILE A O 1
ATOM 1199 N N . SER A 1 161 ? -22.714 13.391 -4.964 1.00 32.92 176 SER A N 1
ATOM 1200 C CA . SER A 1 161 ? -23.953 12.866 -5.476 1.00 34.01 176 SER A CA 1
ATOM 1201 C C . SER A 1 161 ? -24.365 13.446 -6.841 1.00 34.94 176 SER A C 1
ATOM 1202 O O . SER A 1 161 ? -24.796 12.694 -7.695 1.00 34.55 176 SER A O 1
ATOM 1205 N N . SER A 1 162 ? -24.242 14.763 -7.032 1.00 35.38 177 SER A N 1
ATOM 1206 C CA . SER A 1 162 ? -24.662 15.397 -8.296 1.00 38.29 177 SER A CA 1
ATOM 1207 C C . SER A 1 162 ? -23.696 15.160 -9.425 1.00 40.00 177 SER A C 1
ATOM 1208 O O . SER A 1 162 ? -24.113 15.053 -10.584 1.00 40.38 177 SER A O 1
ATOM 1211 N N . LYS A 1 163 ? -22.402 15.141 -9.095 1.00 40.27 178 LYS A N 1
ATOM 1212 C CA . LYS A 1 163 ? -21.373 15.072 -10.126 1.00 43.07 178 LYS A CA 1
ATOM 1213 C C . LYS A 1 163 ? -20.945 13.662 -10.549 1.00 43.33 178 LYS A C 1
ATOM 1214 O O . LYS A 1 163 ? -20.466 13.480 -11.662 1.00 45.39 178 LYS A O 1
ATOM 1220 N N . LEU A 1 164 ? -21.111 12.687 -9.675 1.00 41.90 179 LEU A N 1
ATOM 1221 C CA . LEU A 1 164 ? -20.705 11.305 -9.970 1.00 43.96 179 LEU A CA 1
ATOM 1222 C C . LEU A 1 164 ? -21.937 10.441 -10.199 1.00 44.51 179 LEU A C 1
ATOM 1223 O O . LEU A 1 164 ? -23.031 10.841 -9.862 1.00 44.23 179 LEU A O 1
ATOM 1228 N N . GLU A 1 165 ? -21.735 9.257 -10.761 1.00 47.05 180 GLU A N 1
ATOM 1229 C CA . GLU A 1 165 ? -22.799 8.218 -10.898 1.00 47.80 180 GLU A CA 1
ATOM 1230 C C . GLU A 1 165 ? -22.430 6.962 -10.162 1.00 45.91 180 GLU A C 1
ATOM 1231 O O . GLU A 1 165 ? -21.258 6.553 -10.148 1.00 46.88 180 GLU A O 1
ATOM 1237 N N . HIS A 1 166 ? -23.413 6.357 -9.526 1.00 44.52 181 HIS A N 1
ATOM 1238 C CA . HIS A 1 166 ? -23.245 5.028 -8.960 1.00 43.84 181 HIS A CA 1
ATOM 1239 C C . HIS A 1 166 ? -22.070 4.946 -7.947 1.00 42.62 181 HIS A C 1
ATOM 1240 O O . HIS A 1 166 ? -21.182 4.099 -8.084 1.00 42.59 181 HIS A O 1
ATOM 1247 N N . CYS A 1 167 ? -22.075 5.852 -6.970 1.00 40.98 182 CYS A N 1
ATOM 1248 C CA . CYS A 1 167 ? -21.314 5.698 -5.764 1.00 40.54 182 CYS A CA 1
ATOM 1249 C C . CYS A 1 167 ? -22.195 5.080 -4.699 1.00 38.31 182 CYS A C 1
ATOM 1250 O O . CYS A 1 167 ? -23.433 5.136 -4.742 1.00 36.88 182 CYS A O 1
ATOM 1253 N N . VAL A 1 168 ? -21.504 4.532 -3.710 1.00 35.08 183 VAL A N 1
ATOM 1254 C CA . VAL A 1 168 ? -22.108 4.007 -2.523 1.00 34.02 183 VAL A CA 1
ATOM 1255 C C . VAL A 1 168 ? -21.773 4.875 -1.328 1.00 32.46 183 VAL A C 1
ATOM 1256 O O . VAL A 1 168 ? -20.593 5.173 -1.080 1.00 34.79 183 VAL A O 1
ATOM 1260 N N . PHE A 1 169 ? -22.788 5.213 -0.550 1.00 31.50 184 PHE A N 1
ATOM 1261 C CA . PHE A 1 169 ? -22.618 5.981 0.658 1.00 31.34 184 PHE A CA 1
ATOM 1262 C C . PHE A 1 169 ? -22.982 5.120 1.848 1.00 30.99 184 PHE A C 1
ATOM 1263 O O . PHE A 1 169 ? -24.102 4.672 1.945 1.00 31.71 184 PHE A O 1
ATOM 1271 N N . LEU A 1 170 ? -22.040 4.920 2.756 1.00 30.12 185 LEU A N 1
ATOM 1272 C CA . LEU A 1 170 ? -22.265 4.227 4.010 1.00 31.09 185 LEU A CA 1
ATOM 1273 C C . LEU A 1 170 ? -22.364 5.245 5.129 1.00 32.10 185 LEU A C 1
ATOM 1274 O O . LEU A 1 170 ? -21.382 5.930 5.466 1.00 31.95 185 LEU A O 1
ATOM 1279 N N . LEU A 1 171 ? -23.534 5.345 5.730 1.00 34.30 186 LEU A N 1
ATOM 1280 C CA . LEU A 1 171 ? -23.824 6.439 6.635 1.00 36.37 186 LEU A CA 1
ATOM 1281 C C . LEU A 1 171 ? -24.040 5.790 7.956 1.00 38.18 186 LEU A C 1
ATOM 1282 O O . LEU A 1 171 ? -24.891 4.938 8.061 1.00 39.32 186 LEU A O 1
ATOM 1287 N N . TRP A 1 172 ? -23.198 6.136 8.942 1.00 39.78 187 TRP A N 1
ATOM 1288 C CA . TRP A 1 172 ? -23.153 5.403 10.196 1.00 42.52 187 TRP A CA 1
ATOM 1289 C C . TRP A 1 172 ? -23.435 6.285 11.392 1.00 43.87 187 TRP A C 1
ATOM 1290 O O . TRP A 1 172 ? -22.604 7.079 11.766 1.00 44.15 187 TRP A O 1
ATOM 1301 N N . GLY A 1 173 ? -24.588 6.083 12.015 1.00 46.63 188 GLY A N 1
ATOM 1302 C CA . GLY A 1 173 ? -25.080 6.944 13.107 1.00 50.19 188 GLY A CA 1
ATOM 1303 C C . GLY A 1 173 ? -25.874 8.180 12.657 1.00 49.60 188 GLY A C 1
ATOM 1304 O O . GLY A 1 173 ? -25.816 8.561 11.503 1.00 47.03 188 GLY A O 1
ATOM 1305 N N . ARG A 1 174 ? -26.548 8.824 13.609 1.00 53.45 189 ARG A N 1
ATOM 1306 C CA . ARG A 1 174 ? -27.585 9.852 13.341 1.00 54.05 189 ARG A CA 1
ATOM 1307 C C . ARG A 1 174 ? -27.144 11.007 12.464 1.00 51.79 189 ARG A C 1
ATOM 1308 O O . ARG A 1 174 ? -27.879 11.373 11.530 1.00 52.23 189 ARG A O 1
ATOM 1310 N N . LYS A 1 175 ? -25.966 11.575 12.742 1.00 48.86 190 LYS A N 1
ATOM 1311 C CA . LYS A 1 175 ? -25.509 12.770 12.014 1.00 46.87 190 LYS A CA 1
ATOM 1312 C C . LYS A 1 175 ? -25.166 12.491 10.537 1.00 43.63 190 LYS A C 1
ATOM 1313 O O . LYS A 1 175 ? -25.441 13.332 9.647 1.00 41.37 190 LYS A O 1
ATOM 1316 N N . ALA A 1 176 ? -24.535 11.337 10.291 1.00 40.97 191 ALA A N 1
ATOM 1317 C CA . ALA A 1 176 ? -24.253 10.858 8.934 1.00 38.84 191 ALA A CA 1
ATOM 1318 C C . ALA A 1 176 ? -25.580 10.609 8.189 1.00 38.40 191 ALA A C 1
ATOM 1319 O O . ALA A 1 176 ? -25.783 11.051 7.056 1.00 36.91 191 ALA A O 1
ATOM 1321 N N . ILE A 1 177 ? -26.488 9.931 8.874 1.00 40.08 192 ILE A N 1
ATOM 1322 C CA . ILE A 1 177 ? -27.767 9.549 8.311 1.00 41.64 192 ILE A CA 1
ATOM 1323 C C . ILE A 1 177 ? -28.654 10.805 7.957 1.00 43.67 192 ILE A C 1
ATOM 1324 O O . ILE A 1 177 ? -29.356 10.772 6.940 1.00 43.17 192 ILE A O 1
ATOM 1329 N N . ASP A 1 178 ? -28.538 11.906 8.732 1.00 44.98 193 ASP A N 1
ATOM 1330 C CA . ASP A 1 178 ? -29.185 13.234 8.426 1.00 45.63 193 ASP A CA 1
ATOM 1331 C C . ASP A 1 178 ? -28.903 13.760 7.012 1.00 43.17 193 ASP A C 1
ATO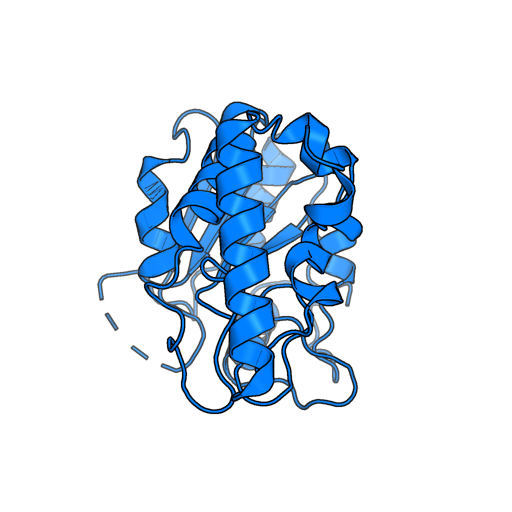M 1332 O O . ASP A 1 178 ? -29.655 14.562 6.505 1.00 43.20 193 ASP A O 1
ATOM 1337 N N . ARG A 1 179 ? -27.796 13.337 6.405 1.00 41.45 194 ARG A N 1
ATOM 1338 C CA . ARG A 1 179 ? -27.410 13.777 5.069 1.00 39.53 194 ARG A CA 1
ATOM 1339 C C . ARG A 1 179 ? -28.109 13.028 3.960 1.00 38.28 194 ARG A C 1
ATOM 1340 O O . ARG A 1 179 ? -27.934 13.388 2.794 1.00 36.96 194 ARG A O 1
ATOM 1348 N N . THR A 1 180 ? -28.848 11.972 4.305 1.00 37.66 195 THR A N 1
ATOM 1349 C CA . THR A 1 180 ? -29.598 11.181 3.319 1.00 37.49 195 THR A CA 1
ATOM 1350 C C . THR A 1 180 ? -30.370 11.991 2.289 1.00 36.69 195 THR A C 1
ATOM 1351 O O . THR A 1 180 ? -30.209 11.768 1.118 1.00 35.55 195 THR A O 1
ATOM 1355 N N . PRO A 1 181 ? -31.143 12.998 2.701 1.00 39.23 196 PRO A N 1
ATOM 1356 C CA . PRO A 1 181 ? -31.906 13.724 1.688 1.00 40.00 196 PRO A CA 1
ATOM 1357 C C . PRO A 1 181 ? -31.074 14.448 0.609 1.00 39.19 196 PRO A C 1
ATOM 1358 O O . PRO A 1 181 ? -31.642 14.872 -0.396 1.00 41.65 196 PRO A O 1
ATOM 1362 N N . LEU A 1 182 ? -29.757 14.576 0.813 1.00 37.34 197 LEU A N 1
ATOM 1363 C CA . LEU A 1 182 ? -28.873 15.196 -0.148 1.00 36.14 197 LEU A CA 1
ATOM 1364 C C . LEU A 1 182 ? -28.381 14.326 -1.259 1.00 35.42 197 LEU A C 1
ATOM 1365 O O . LEU A 1 182 ? -27.752 14.837 -2.160 1.00 36.10 197 LEU A O 1
ATOM 1370 N N . ILE A 1 183 ? -28.650 13.020 -1.204 1.00 34.82 198 ILE A N 1
ATOM 1371 C CA . ILE A 1 183 ? -28.081 12.049 -2.122 1.00 33.65 198 ILE A CA 1
ATOM 1372 C C . ILE A 1 183 ? -29.209 11.609 -3.085 1.00 34.11 198 ILE A C 1
ATOM 1373 O O . ILE A 1 183 ? -30.296 11.284 -2.629 1.00 34.33 198 ILE A O 1
ATOM 1378 N N . ASN A 1 184 ? -28.935 11.629 -4.394 1.00 34.15 199 ASN A N 1
ATOM 1379 C CA . ASN A 1 184 ? -29.906 11.283 -5.427 1.00 36.02 199 ASN A CA 1
ATOM 1380 C C . ASN A 1 184 ? -30.182 9.779 -5.426 1.00 36.51 199 ASN A C 1
ATOM 1381 O O . ASN A 1 184 ? -29.300 8.956 -5.744 1.00 36.39 199 ASN A O 1
ATOM 1386 N N . ALA A 1 185 ? -31.395 9.434 -5.027 1.00 37.51 200 ALA A N 1
ATOM 1387 C CA . ALA A 1 185 ? -31.866 8.068 -4.974 1.00 38.95 200 ALA A CA 1
ATOM 1388 C C . ALA A 1 185 ? -31.897 7.280 -6.305 1.00 40.40 200 ALA A C 1
ATOM 1389 O O . ALA A 1 185 ? -31.853 6.068 -6.283 1.00 39.34 200 ALA A O 1
ATOM 1391 N N . GLN A 1 186 ? -31.920 7.986 -7.431 1.00 43.95 201 GLN A N 1
ATOM 1392 C CA . GLN A 1 186 ? -31.961 7.340 -8.743 1.00 47.48 201 GLN A CA 1
ATOM 1393 C C . GLN A 1 186 ? -30.581 7.048 -9.344 1.00 47.03 201 GLN A C 1
ATOM 1394 O O . GLN A 1 186 ? -30.482 6.422 -10.400 1.00 50.23 201 GLN A O 1
ATOM 1396 N N . LYS A 1 187 ? -29.523 7.499 -8.677 1.00 43.41 202 LYS A N 1
ATOM 1397 C CA . LYS A 1 187 ? -28.165 7.282 -9.159 1.00 42.23 202 LYS A CA 1
ATOM 1398 C C . LYS A 1 187 ? -27.242 6.462 -8.261 1.00 39.73 202 LYS A C 1
ATOM 1399 O O . LYS A 1 187 ? -26.277 5.948 -8.773 1.00 40.18 202 LYS A O 1
ATOM 1405 N N . HIS A 1 188 ? -2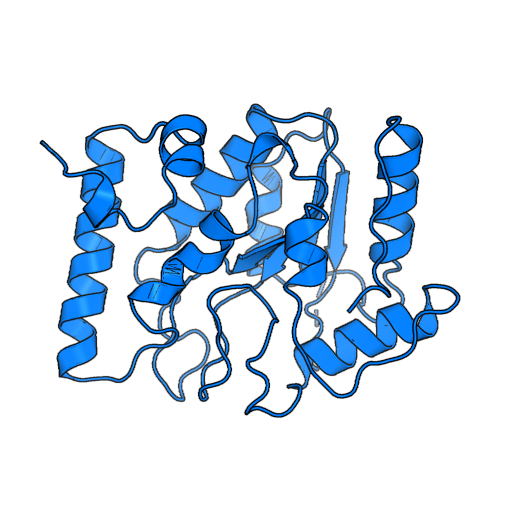7.495 6.436 -6.946 1.00 37.14 203 HIS A N 1
ATOM 1406 C CA . HIS A 1 188 ? -26.540 5.962 -5.939 1.00 35.17 203 HIS A CA 1
ATOM 1407 C C . HIS A 1 188 ? -27.208 4.971 -5.049 1.00 35.80 203 HIS A C 1
ATOM 1408 O O . HIS A 1 188 ? -28.456 4.759 -5.111 1.00 36.95 203 HIS A O 1
ATOM 1415 N N . LEU A 1 189 ? -26.360 4.288 -4.299 1.00 34.25 204 LEU A N 1
ATOM 1416 C CA . LEU A 1 189 ? -26.769 3.471 -3.200 1.00 34.60 204 LEU A CA 1
ATOM 1417 C C . LEU A 1 189 ? -26.391 4.101 -1.877 1.00 34.87 204 LEU A C 1
ATOM 1418 O O . LEU A 1 189 ? -25.274 4.624 -1.723 1.00 34.83 204 LEU A O 1
ATOM 1423 N N . VAL A 1 190 ? -27.320 4.063 -0.924 1.00 35.50 205 VAL A N 1
ATOM 1424 C CA . VAL A 1 190 ? -27.056 4.469 0.459 1.00 34.12 205 VAL A CA 1
ATOM 1425 C C . VAL A 1 190 ? -27.398 3.287 1.341 1.00 35.31 205 VAL A C 1
ATOM 1426 O O . VAL A 1 190 ? -28.449 2.629 1.177 1.00 35.38 205 VAL A O 1
ATOM 1430 N N . LEU A 1 191 ? -26.495 3.007 2.270 1.00 34.54 206 LEU A N 1
ATOM 1431 C CA . LEU A 1 191 ? -26.681 1.991 3.255 1.00 35.96 206 LEU A CA 1
ATOM 1432 C C . LEU A 1 191 ? -26.467 2.639 4.615 1.00 37.71 206 LEU A C 1
ATOM 1433 O O . LEU A 1 191 ? -25.416 3.259 4.876 1.00 35.56 206 LEU A O 1
ATOM 1438 N N . THR A 1 192 ? -27.423 2.448 5.506 1.00 40.60 207 THR A N 1
ATOM 1439 C CA . THR A 1 192 ? -27.408 3.132 6.793 1.00 43.16 207 THR A CA 1
ATOM 1440 C C . THR A 1 192 ? -27.205 2.093 7.882 1.00 45.53 207 THR A C 1
ATOM 1441 O O . THR A 1 192 ? -27.741 0.999 7.787 1.00 46.62 207 THR A O 1
ATOM 1445 N N . ALA A 1 193 ? -26.456 2.435 8.920 1.00 46.16 208 ALA A N 1
ATOM 1446 C CA . ALA A 1 193 ? -26.506 1.644 10.137 1.00 48.88 208 ALA A CA 1
ATOM 1447 C C . ALA A 1 193 ? -26.307 2.490 11.391 1.00 50.60 208 ALA A C 1
ATOM 1448 O O . ALA A 1 193 ? -25.923 3.650 11.339 1.00 49.26 208 ALA A O 1
ATOM 1450 N N . GLN A 1 194 ? -26.592 1.877 12.527 1.00 54.94 209 GLN A N 1
ATOM 1451 C CA . GLN A 1 194 ? -26.155 2.403 13.815 1.00 57.81 209 GLN A CA 1
ATOM 1452 C C . GLN A 1 194 ? -24.628 2.650 13.792 1.00 55.77 209 GLN A C 1
ATOM 1453 O O . GLN A 1 194 ? -23.882 2.036 13.009 1.00 54.12 209 GLN A O 1
ATOM 1459 N N . HIS A 1 195 ? -24.168 3.572 14.619 1.00 56.35 210 HIS A N 1
ATOM 1460 C CA . HIS A 1 195 ? -22.740 3.850 14.687 1.00 55.09 210 HIS A CA 1
ATOM 1461 C C . HIS A 1 195 ? -21.964 2.595 15.195 1.00 55.84 210 HIS A C 1
ATOM 1462 O O . HIS A 1 195 ? -22.473 1.866 16.062 1.00 57.65 210 HIS A O 1
ATOM 1469 N N . PRO A 1 196 ? -20.746 2.342 14.656 1.00 54.90 211 PRO A N 1
ATOM 1470 C CA . PRO A 1 196 ? -19.911 1.187 15.079 1.00 58.23 211 PRO A CA 1
ATOM 1471 C C . PRO A 1 196 ? -19.388 1.146 16.538 1.00 63.25 211 PRO A C 1
ATOM 1472 O O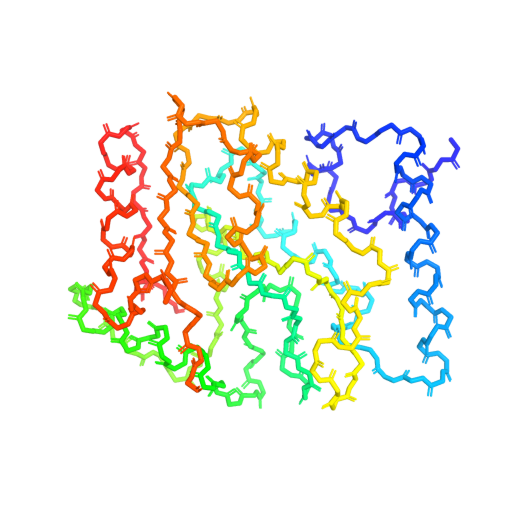 . PRO A 1 196 ? -19.194 0.051 17.055 1.00 66.42 211 PRO A O 1
ATOM 1476 N N . SER A 1 197 ? -19.146 2.286 17.187 1.00 66.34 212 SER A N 1
ATOM 1477 C CA . SER A 1 197 ? -18.819 2.293 18.634 1.00 72.34 212 SER A CA 1
ATOM 1478 C C . SER A 1 197 ? -19.929 1.643 19.473 1.00 76.47 212 SER A C 1
ATOM 1479 O O . SER A 1 197 ? -21.101 1.753 19.111 1.00 75.50 212 SER A O 1
ATOM 1482 N N . PRO A 1 198 ? -19.573 0.948 20.573 1.00 81.54 213 PRO A N 1
ATOM 1483 C CA . PRO A 1 198 ? -20.610 0.568 21.547 1.00 85.34 213 PRO A CA 1
ATOM 1484 C C . PRO A 1 198 ? -20.696 1.564 22.700 1.00 87.60 213 PRO A C 1
ATOM 1485 O O . PRO A 1 198 ? -21.744 2.171 22.905 1.00 87.73 213 PRO A O 1
ATOM 1489 N N . ARG A 1 208 ? -33.423 2.404 16.583 1.00 94.64 223 ARG A N 1
ATOM 1490 C CA . ARG A 1 208 ? -33.883 3.338 15.555 1.00 91.99 223 ARG A CA 1
ATOM 1491 C C . ARG A 1 208 ? -33.456 2.879 14.150 1.00 88.42 223 ARG A C 1
ATOM 1492 O O . ARG A 1 208 ? -34.303 2.744 13.255 1.00 89.47 223 ARG A O 1
ATOM 1494 N N . TRP A 1 209 ? -32.152 2.621 13.984 1.00 84.94 224 TRP A N 1
ATOM 1495 C CA . TRP A 1 209 ? -31.541 2.177 12.701 1.00 80.53 224 TRP A CA 1
ATOM 1496 C C . TRP A 1 209 ? -31.036 0.720 12.758 1.00 78.07 224 TRP A C 1
ATOM 1497 O O . TRP A 1 209 ? -31.023 0.117 13.836 1.00 82.63 224 TRP A O 1
ATOM 1508 N N . PRO A 1 210 ? -30.620 0.146 11.606 1.00 73.09 225 PRO A N 1
ATOM 1509 C CA . PRO A 1 210 ? -30.185 -1.260 11.661 1.00 72.74 225 PRO A CA 1
ATOM 1510 C C . PRO A 1 210 ? -28.855 -1.417 12.398 1.00 70.49 225 PRO A C 1
ATOM 1511 O O . PRO A 1 210 ? -27.984 -0.530 12.316 1.00 67.75 225 PRO A O 1
ATOM 1515 N N . ARG A 1 211 ? -28.726 -2.542 13.103 1.00 70.29 226 ARG A N 1
ATOM 1516 C CA . ARG A 1 211 ? -27.516 -2.885 13.844 1.00 68.46 226 ARG A CA 1
ATOM 1517 C C . ARG A 1 211 ? -26.290 -2.884 12.918 1.00 62.99 226 ARG A C 1
ATOM 1518 O O . ARG A 1 211 ? -26.364 -3.266 11.746 1.00 61.89 226 ARG A O 1
ATOM 1520 N N . PHE A 1 212 ? -25.173 -2.421 13.453 1.00 59.47 227 PHE A N 1
ATOM 1521 C CA . PHE A 1 212 ? -23.918 -2.415 12.722 1.00 54.64 227 PHE A CA 1
ATOM 1522 C C . PHE A 1 212 ? -23.305 -3.813 12.581 1.00 53.05 227 PHE A C 1
ATOM 1523 O O . PHE A 1 212 ? -22.784 -4.154 11.519 1.00 49.81 227 PHE A O 1
ATOM 1531 N N . GLN A 1 213 ? -23.310 -4.565 13.679 1.00 54.96 228 GLN A N 1
ATOM 1532 C CA . GLN A 1 213 ? -22.938 -5.975 13.684 1.00 56.75 228 GLN A CA 1
ATOM 1533 C C . GLN A 1 213 ? -23.972 -6.667 12.830 1.00 56.02 228 GLN A C 1
ATOM 1534 O O . GLN A 1 213 ? -25.129 -6.743 13.220 1.00 57.09 228 GLN A O 1
ATOM 1536 N N . GLY A 1 214 ? -23.558 -7.120 11.654 1.00 54.67 229 GLY A N 1
ATOM 1537 C CA . GLY A 1 214 ? -24.444 -7.814 10.706 1.00 53.93 229 GLY A CA 1
ATOM 1538 C C . GLY A 1 214 ? -24.844 -6.993 9.492 1.00 50.76 229 GLY A C 1
ATOM 1539 O O . GLY A 1 214 ? -25.413 -7.541 8.558 1.00 51.45 229 GLY A O 1
ATOM 1540 N N . CYS A 1 215 ? -24.530 -5.694 9.467 1.00 48.42 230 CYS A N 1
ATOM 1541 C CA . CYS A 1 215 ? -24.974 -4.820 8.386 1.00 45.74 230 CYS A CA 1
ATOM 1542 C C . CYS A 1 215 ? -24.493 -5.237 6.975 1.00 44.26 230 CYS A C 1
ATOM 1543 O O . CYS A 1 215 ? -25.189 -5.001 6.007 1.00 42.15 230 CYS A O 1
ATOM 1546 N N . ASN A 1 216 ? -23.317 -5.860 6.863 1.00 44.87 231 ASN A N 1
ATOM 1547 C CA . ASN A 1 216 ? -22.790 -6.409 5.582 1.00 44.59 231 ASN A CA 1
ATOM 1548 C C . ASN A 1 216 ? -22.531 -5.332 4.534 1.00 42.44 231 ASN A C 1
ATOM 1549 O O . ASN A 1 216 ? -22.526 -5.605 3.329 1.00 42.47 231 ASN A O 1
ATOM 1554 N N . HIS A 1 217 ? -22.242 -4.117 5.003 1.00 40.92 232 HIS A N 1
ATOM 1555 C CA . HIS A 1 217 ? -22.132 -2.959 4.132 1.00 38.30 232 HIS A CA 1
ATOM 1556 C C . HIS A 1 217 ? -21.025 -3.113 3.142 1.00 37.06 232 HIS A C 1
ATOM 1557 O O . HIS A 1 217 ? -21.134 -2.655 2.007 1.00 36.62 232 HIS A O 1
ATOM 1564 N N . PHE A 1 218 ? -19.967 -3.779 3.566 1.00 37.07 233 PHE A N 1
ATOM 1565 C CA . PHE A 1 218 ? -18.757 -3.870 2.765 1.00 37.42 233 PHE A CA 1
ATOM 1566 C C . PHE A 1 218 ? -18.941 -4.747 1.529 1.00 38.72 233 PHE A C 1
ATOM 1567 O O . PHE A 1 218 ? -18.555 -4.309 0.429 1.00 38.66 233 PHE A O 1
ATOM 1575 N N . ASN A 1 219 ? -19.558 -5.942 1.702 1.00 39.35 234 ASN A N 1
ATOM 1576 C CA . ASN A 1 219 ? -19.934 -6.804 0.570 1.00 40.27 234 ASN A CA 1
ATOM 1577 C C . ASN A 1 219 ? -21.061 -6.232 -0.258 1.00 38.47 234 ASN A C 1
ATOM 1578 O O . ASN A 1 219 ? -21.039 -6.367 -1.461 1.00 38.53 234 ASN A O 1
ATOM 1583 N N . LEU A 1 220 ? -22.037 -5.589 0.360 1.00 37.63 235 LEU A N 1
ATOM 1584 C CA . LEU A 1 220 ? -23.086 -4.934 -0.411 1.00 37.32 235 LEU A CA 1
ATOM 1585 C C . LEU A 1 220 ? -22.570 -3.805 -1.298 1.00 35.78 235 LEU A C 1
ATOM 1586 O O . LEU A 1 220 ? -23.021 -3.659 -2.425 1.00 34.74 235 LEU A O 1
ATOM 1591 N N . ALA A 1 221 ? -21.624 -3.001 -0.780 1.00 34.95 236 ALA A N 1
ATOM 1592 C CA . ALA A 1 221 ? -21.013 -1.914 -1.546 1.00 33.83 236 ALA A CA 1
ATOM 1593 C C . ALA A 1 221 ? -20.373 -2.506 -2.799 1.00 34.92 236 ALA A C 1
ATOM 1594 O O . ALA A 1 221 ? -20.595 -2.045 -3.900 1.00 35.78 236 ALA A O 1
ATOM 1596 N N . ASN A 1 222 ? -19.588 -3.553 -2.606 1.00 36.26 237 ASN A N 1
ATOM 1597 C CA . ASN A 1 222 ? -18.903 -4.239 -3.697 1.00 38.01 237 ASN A CA 1
ATOM 1598 C C . ASN A 1 222 ? -19.871 -4.873 -4.699 1.00 38.68 237 ASN A C 1
ATOM 1599 O O . ASN A 1 222 ? -19.661 -4.776 -5.896 1.00 39.85 237 ASN A O 1
ATOM 1604 N N . ASP A 1 223 ? -20.955 -5.462 -4.217 1.00 39.01 238 ASP A N 1
ATOM 1605 C CA . ASP A 1 223 ? -22.003 -6.021 -5.109 1.00 39.70 238 ASP A CA 1
ATOM 1606 C C . ASP A 1 223 ? -22.518 -4.955 -6.073 1.00 39.85 238 ASP A C 1
ATOM 1607 O O . ASP A 1 223 ? -22.625 -5.184 -7.274 1.00 40.92 238 ASP A O 1
ATOM 1612 N N . TYR A 1 224 ? -22.817 -3.785 -5.517 1.00 39.22 239 TYR A N 1
ATOM 1613 C CA . TYR A 1 224 ? -23.284 -2.620 -6.283 1.00 39.10 239 TYR A CA 1
ATOM 1614 C C . TYR A 1 224 ? -22.212 -2.141 -7.241 1.00 40.02 239 TYR A C 1
ATOM 1615 O O . TYR A 1 224 ? -22.470 -1.974 -8.429 1.00 40.74 239 TYR A O 1
ATOM 1624 N N . LEU A 1 225 ? -20.989 -2.000 -6.744 1.00 40.59 240 LEU A N 1
ATOM 1625 C CA . LEU A 1 225 ? -19.865 -1.568 -7.583 1.00 42.75 240 LEU A CA 1
ATOM 1626 C C . LEU A 1 225 ? -19.627 -2.462 -8.788 1.00 45.70 240 LEU A C 1
ATOM 1627 O O . LEU A 1 225 ? -19.584 -1.978 -9.934 1.00 46.30 240 LEU A O 1
ATOM 1632 N N . THR A 1 226 ? -19.499 -3.761 -8.531 1.00 47.08 241 THR A N 1
ATOM 1633 C CA . THR A 1 226 ? -19.283 -4.748 -9.589 1.00 51.05 241 THR A CA 1
ATOM 1634 C C . THR A 1 226 ? -20.412 -4.734 -10.597 1.00 52.16 241 THR A C 1
ATOM 1635 O O . THR A 1 226 ? -20.189 -4.863 -11.795 1.00 54.70 241 THR A O 1
ATOM 1639 N N . ARG A 1 227 ? -21.623 -4.586 -10.098 1.00 51.25 242 ARG A N 1
ATOM 1640 C CA . ARG A 1 227 ? -22.769 -4.475 -10.967 1.00 53.41 242 ARG A CA 1
ATOM 1641 C C . ARG A 1 227 ? -22.680 -3.314 -11.937 1.00 54.15 242 ARG A C 1
ATOM 1642 O O . ARG A 1 227 ? -23.088 -3.454 -13.087 1.00 55.04 242 ARG A O 1
ATOM 1650 N N . HIS A 1 228 ? -22.148 -2.176 -11.493 1.00 52.37 243 HIS A N 1
ATOM 1651 C CA . HIS A 1 228 ? -22.008 -1.037 -12.413 1.00 53.94 243 HIS A CA 1
ATOM 1652 C C . HIS A 1 228 ? -20.703 -0.989 -13.174 1.00 57.49 243 HIS A C 1
ATOM 1653 O O . HIS A 1 228 ? -20.290 0.066 -13.629 1.00 58.15 243 HIS A O 1
ATOM 1660 N N . ARG A 1 229 ? -20.091 -2.155 -13.366 1.00 61.32 244 ARG A N 1
ATOM 1661 C CA . ARG A 1 229 ? -18.875 -2.290 -14.155 1.00 66.21 244 ARG A CA 1
ATOM 1662 C C . ARG A 1 229 ? -17.728 -1.454 -13.548 1.00 65.92 244 ARG A C 1
ATOM 1663 O O . ARG A 1 229 ? -16.835 -0.982 -14.254 1.00 69.07 244 ARG A O 1
ATOM 1665 N N . ARG A 1 230 ? -17.764 -1.288 -12.231 1.00 64.03 245 ARG A N 1
ATOM 1666 C CA . ARG A 1 230 ? -16.714 -0.595 -11.509 1.00 64.74 245 ARG A CA 1
ATOM 1667 C C . ARG A 1 230 ? -15.887 -1.644 -10.764 1.00 65.62 245 ARG A C 1
ATOM 1668 O O . ARG A 1 230 ? -16.284 -2.809 -10.608 1.00 65.63 245 ARG A O 1
ATOM 1676 N N . GLU A 1 231 ? -14.717 -1.206 -10.330 1.00 65.97 246 GLU A N 1
ATOM 1677 C CA . GLU A 1 231 ? -13.717 -2.094 -9.774 1.00 66.40 246 GLU A CA 1
ATOM 1678 C C . GLU A 1 231 ? -14.031 -2.177 -8.274 1.00 60.97 246 GLU A C 1
ATOM 1679 O O . GLU A 1 231 ? -14.302 -1.172 -7.658 1.00 57.35 246 GLU A O 1
ATOM 1685 N N . THR A 1 232 ? -14.086 -3.381 -7.704 1.00 59.20 247 THR A N 1
ATOM 1686 C CA . THR A 1 232 ? -14.401 -3.533 -6.267 1.00 55.77 247 THR A CA 1
ATOM 1687 C C . THR A 1 232 ? -13.397 -2.832 -5.329 1.00 54.18 247 THR A C 1
ATOM 1688 O O . THR A 1 232 ? -12.293 -2.465 -5.743 1.00 54.72 247 THR A O 1
ATOM 1692 N N . VAL A 1 233 ? -13.796 -2.644 -4.071 1.00 50.85 248 VAL A N 1
ATOM 1693 C CA . VAL A 1 233 ? -12.866 -2.281 -3.024 1.00 49.38 248 VAL A CA 1
ATOM 1694 C C . VAL A 1 233 ? -12.355 -3.561 -2.353 1.00 50.49 248 VAL A C 1
ATOM 1695 O O . VAL A 1 233 ? -13.125 -4.450 -1.991 1.00 50.65 248 VAL A O 1
ATOM 1699 N N . ASP A 1 234 ? -11.037 -3.660 -2.260 1.00 51.18 249 ASP A N 1
ATOM 1700 C CA . ASP A 1 234 ? -10.374 -4.706 -1.495 1.00 53.23 249 ASP A CA 1
ATOM 1701 C C . ASP A 1 234 ? -10.229 -4.166 -0.072 1.00 51.52 249 ASP A C 1
ATOM 1702 O O . ASP A 1 234 ? -9.268 -3.451 0.251 1.00 51.80 249 ASP A O 1
ATOM 1707 N N . TRP A 1 235 ? -11.196 -4.526 0.767 1.00 49.72 250 TRP A N 1
ATOM 1708 C CA . TRP A 1 235 ? -11.233 -4.052 2.140 1.00 49.26 250 TRP A CA 1
ATOM 1709 C C . TRP A 1 235 ? -10.086 -4.634 2.976 1.00 52.19 250 TRP A C 1
ATOM 1710 O O . TRP A 1 235 ? -9.619 -3.984 3.903 1.00 50.60 250 TRP A O 1
ATOM 1721 N N . GLY A 1 236 ? -9.636 -5.840 2.626 1.00 56.30 251 GLY A N 1
ATOM 1722 C CA . GLY A 1 236 ? -8.512 -6.483 3.311 1.00 61.23 251 GLY A CA 1
ATOM 1723 C C . GLY A 1 236 ? -7.117 -5.968 2.984 1.00 64.48 251 GLY A C 1
ATOM 1724 O O . GLY A 1 236 ? -6.148 -6.351 3.647 1.00 66.97 251 GLY A O 1
ATOM 1725 N N . LEU A 1 237 ? -7.005 -5.132 1.952 1.00 66.12 252 LEU A N 1
ATOM 1726 C CA . LEU A 1 237 ? -5.744 -4.470 1.628 1.00 69.09 252 LEU A CA 1
ATOM 1727 C C . LEU A 1 237 ? -5.608 -3.338 2.629 1.00 67.67 252 LEU A C 1
ATOM 1728 O O . LEU A 1 237 ? -6.269 -2.295 2.493 1.00 66.26 252 LEU A O 1
ATOM 1733 N N . LEU A 1 238 ? -4.824 -3.608 3.677 1.00 69.64 253 LEU A N 1
ATOM 1734 C CA . LEU A 1 238 ? -4.412 -2.624 4.682 1.00 70.04 253 LEU A CA 1
ATOM 1735 C C . LEU A 1 238 ? -2.947 -2.862 5.059 1.00 74.67 253 LEU A C 1
ATOM 1736 O O . LEU A 1 238 ? -2.092 -2.010 4.804 1.00 77.29 253 LEU A O 1
#

Radius of gyration: 16.9 Å; Cα contacts (8 Å, |Δi|>4): 397; chains: 1; bounding box: 36×51×40 Å

InterPro domains:
  IPR002043 Uracil-DNA glycosylase family 1 [MF_00148] (28-251)
  IPR002043 Uracil-DNA glycosylase family 1 [PTHR11264] (24-254)
  IPR002043 Uracil-DNA glycosylase family 1 [TIGR00628] (29-244)
  IPR002043 Uracil-DNA glycosylase family 1 [cd10027] (45-250)
  IPR005122 Uracil-DNA glycosylase-like [PF03167] (76-238)
  IPR005122 Uracil-DNA glycosylase-like [SM00986] (73-240)
  IPR018085 Uracil-DNA glycosylase, active site [PS00130] (81-90)
  IPR036895 Uracil-DNA glycosylase-like domain superfamily [G3DSA:3.40.470.10] (16-255)
  IPR036895 Uracil-DNA glycosylase-like domain superfamily [SSF52141] (26-251)

B-factor: mean 50.29, std 12.33, range [28.75, 94.91]